Protein AF-C3JB54-F1 (afdb_monomer)

Foldseek 3Di:
DQWDQLQ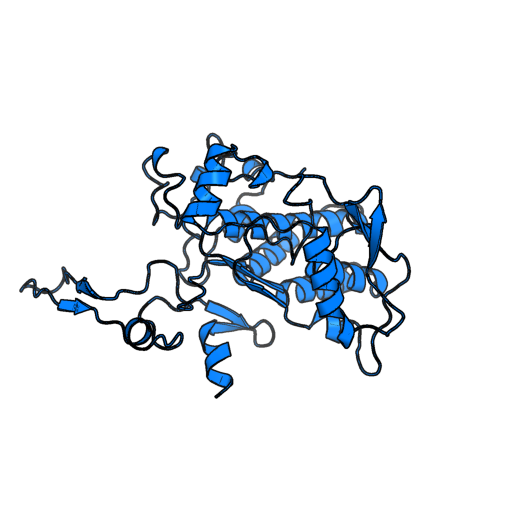PDDPLLSCLLQAAPLVRAGDFFCDCPQCVVPDQNHNGHRCDSVCCHDVNSPVQTQPLPDDPVVNVCCCVPVVDDFDFLLNLLVVLQVVCCQWFDVPFGQWDWDADPNDIDIDGDPDATHTDVPHDLLNLLQAADEAEQQQLNCQAWPQDTSNPRHGADLSRIRHSLSVQLVNLVVPPDDDVSSLVSNLSSLLRYAYEHAGSSSLSNNLVRQLVNVQNSCCVRPVDGDDPVSSSSSSNSSSQRYHHAPPQQQARPPQFFAQDWDQPPPDPVRDTDGDHFPCVVVSNNVGTPGRFRWHAPPVVRDIDGPCVVVVVPD

Structure (mmCIF, N/CA/C/O backbone):
data_AF-C3JB54-F1
#
_entry.id   AF-C3JB54-F1
#
loop_
_atom_site.group_PDB
_atom_site.id
_atom_site.type_symbol
_atom_site.label_atom_id
_atom_site.label_alt_id
_atom_site.label_comp_id
_atom_site.label_asym_id
_atom_site.label_entity_id
_atom_site.label_seq_id
_atom_site.pdbx_PDB_ins_code
_atom_site.Cartn_x
_atom_site.Cartn_y
_atom_site.Cartn_z
_atom_site.occupancy
_atom_site.B_iso_or_equiv
_atom_site.auth_seq_id
_atom_site.auth_comp_id
_atom_site.auth_asym_id
_atom_site.auth_atom_id
_atom_site.pdbx_PDB_model_num
ATOM 1 N N . MET A 1 1 ? -14.538 10.409 -2.954 1.00 72.75 1 MET A N 1
ATOM 2 C CA . MET A 1 1 ? -14.259 10.308 -4.408 1.00 72.75 1 MET A CA 1
ATOM 3 C C . MET A 1 1 ? -13.383 9.084 -4.620 1.00 72.75 1 MET A C 1
ATOM 5 O O . MET A 1 1 ? -12.513 8.869 -3.783 1.00 72.75 1 MET A O 1
ATOM 9 N N . ILE A 1 2 ? -13.666 8.273 -5.645 1.00 78.69 2 ILE A N 1
ATOM 10 C CA . ILE A 1 2 ? -12.931 7.023 -5.928 1.00 78.69 2 ILE A CA 1
ATOM 11 C C . ILE A 1 2 ? -11.555 7.367 -6.497 1.00 78.69 2 ILE A C 1
ATOM 13 O O . ILE A 1 2 ? -10.543 6.952 -5.946 1.00 78.69 2 ILE A O 1
ATOM 17 N N . ASP A 1 3 ? -11.557 8.174 -7.559 1.00 85.44 3 ASP A N 1
ATOM 18 C CA . ASP A 1 3 ? -10.356 8.664 -8.221 1.00 85.44 3 ASP A CA 1
ATOM 19 C C . ASP A 1 3 ? -9.680 9.762 -7.406 1.00 85.44 3 ASP A C 1
ATOM 21 O O . ASP A 1 3 ? -10.343 10.679 -6.902 1.00 85.44 3 ASP A O 1
ATOM 25 N N . ILE A 1 4 ? -8.368 9.650 -7.274 1.00 82.19 4 ILE A N 1
ATOM 26 C CA . ILE A 1 4 ? -7.520 10.632 -6.623 1.00 82.19 4 ILE A CA 1
ATOM 27 C C . ILE A 1 4 ? -6.757 11.305 -7.750 1.00 82.19 4 ILE A C 1
ATOM 29 O O . ILE A 1 4 ? -5.929 10.684 -8.389 1.00 82.19 4 ILE A O 1
ATOM 33 N N . LEU A 1 5 ? -7.073 12.574 -8.006 1.00 85.44 5 LEU A N 1
ATOM 34 C CA . LEU A 1 5 ? -6.322 13.344 -8.990 1.00 85.44 5 LEU A CA 1
ATOM 35 C C . LEU A 1 5 ? -5.022 13.811 -8.345 1.00 85.44 5 LEU A C 1
ATOM 37 O O . LEU A 1 5 ? -5.064 14.565 -7.366 1.00 85.44 5 LEU A O 1
ATOM 41 N N . GLU A 1 6 ? -3.896 13.431 -8.928 1.00 88.75 6 GLU A N 1
ATOM 42 C CA . GLU A 1 6 ? -2.554 13.785 -8.473 1.00 88.75 6 GLU A CA 1
ATOM 43 C C . GLU A 1 6 ? -2.361 15.308 -8.426 1.00 88.75 6 GLU A C 1
ATOM 45 O O . GLU A 1 6 ? -1.677 15.824 -7.545 1.00 88.75 6 GLU A O 1
ATOM 50 N N . ASP A 1 7 ? -3.049 16.054 -9.301 1.00 87.94 7 ASP A N 1
ATOM 51 C CA . ASP A 1 7 ? -3.090 17.525 -9.311 1.00 87.94 7 ASP A CA 1
ATOM 52 C C . ASP A 1 7 ? -3.588 18.148 -7.994 1.00 87.94 7 ASP A C 1
ATOM 54 O O . ASP A 1 7 ? -3.407 19.344 -7.753 1.00 87.94 7 ASP A O 1
ATOM 58 N N . ARG A 1 8 ? -4.262 17.368 -7.142 1.00 89.19 8 ARG A N 1
ATOM 59 C CA . ARG A 1 8 ? -4.763 17.830 -5.839 1.00 89.19 8 ARG A CA 1
ATOM 60 C C . ARG A 1 8 ? -3.783 17.586 -4.700 1.00 89.19 8 ARG A C 1
ATOM 62 O O . ARG A 1 8 ? -4.021 18.088 -3.601 1.00 89.19 8 ARG A O 1
ATOM 69 N N . LEU A 1 9 ? -2.716 16.828 -4.933 1.00 91.12 9 LEU A N 1
ATOM 70 C CA . LEU A 1 9 ? -1.686 16.585 -3.935 1.00 91.12 9 LEU A CA 1
ATOM 71 C C . LEU A 1 9 ? -0.675 17.738 -3.928 1.00 91.12 9 LEU A C 1
ATOM 73 O O . LEU A 1 9 ? -0.250 18.198 -4.992 1.00 91.12 9 LEU A O 1
ATOM 77 N N . PRO A 1 10 ? -0.221 18.197 -2.746 1.00 94.06 10 PRO A N 1
ATOM 78 C CA . PRO A 1 10 ? 0.964 19.038 -2.678 1.00 94.06 10 PRO A CA 1
ATOM 79 C C . PRO A 1 10 ? 2.143 18.331 -3.353 1.00 94.06 10 PRO A C 1
ATOM 81 O O . PRO A 1 10 ? 2.317 17.115 -3.218 1.00 94.06 10 PRO A O 1
ATOM 84 N N . LYS A 1 11 ? 2.976 19.091 -4.068 1.00 94.31 11 LYS A N 1
ATOM 85 C CA . LYS A 1 11 ? 4.074 18.541 -4.876 1.00 94.31 11 LYS A CA 1
ATOM 86 C C . LYS A 1 11 ? 5.023 17.676 -4.048 1.00 94.31 11 LYS A C 1
ATOM 88 O O . LYS A 1 11 ? 5.497 16.649 -4.528 1.00 94.31 11 LYS A O 1
ATOM 93 N N . GLU A 1 12 ? 5.302 18.087 -2.818 1.00 95.94 12 GLU A N 1
ATOM 94 C CA . GLU A 1 12 ? 6.168 17.384 -1.875 1.00 95.94 12 GLU A CA 1
ATOM 95 C C . GLU A 1 12 ? 5.602 16.006 -1.512 1.00 95.94 12 GLU A C 1
ATOM 97 O O . GLU A 1 12 ? 6.359 15.044 -1.409 1.00 95.94 12 GLU A O 1
ATOM 102 N N . ILE A 1 13 ? 4.276 15.897 -1.387 1.00 98.19 13 ILE A N 1
ATOM 103 C CA . ILE A 1 13 ? 3.590 14.632 -1.110 1.00 98.19 13 ILE A CA 1
ATOM 104 C C . ILE A 1 13 ? 3.654 13.718 -2.327 1.00 98.19 13 ILE A C 1
ATOM 106 O O . ILE A 1 13 ? 4.098 12.583 -2.195 1.00 98.19 13 ILE A O 1
ATOM 110 N N . LEU A 1 14 ? 3.284 14.208 -3.515 1.00 97.88 14 LEU A N 1
ATOM 111 C CA . LEU A 1 14 ? 3.347 13.403 -4.739 1.00 97.88 14 LEU A CA 1
ATOM 112 C C . LEU A 1 14 ? 4.778 12.920 -5.023 1.00 97.88 14 LEU A C 1
ATOM 114 O O . LEU A 1 14 ? 4.984 11.765 -5.379 1.00 97.88 14 LEU A O 1
ATOM 118 N N . THR A 1 15 ? 5.776 13.782 -4.812 1.00 97.81 15 THR A N 1
ATOM 119 C CA . THR A 1 15 ? 7.192 13.415 -4.976 1.00 97.81 15 THR A CA 1
ATOM 120 C C . THR A 1 15 ? 7.583 12.275 -4.035 1.00 97.81 15 THR A C 1
ATOM 122 O O . THR A 1 15 ? 8.250 11.334 -4.455 1.00 97.81 15 THR A O 1
ATOM 125 N N . GLU A 1 16 ? 7.146 12.326 -2.776 1.00 98.56 16 GLU A N 1
ATOM 126 C CA . GLU A 1 16 ? 7.409 11.257 -1.813 1.00 98.56 16 GLU A CA 1
ATOM 127 C C . GLU A 1 16 ? 6.662 9.962 -2.175 1.00 98.56 16 GLU A C 1
ATOM 129 O O . GLU A 1 16 ? 7.257 8.887 -2.153 1.00 98.56 16 GLU A O 1
ATOM 134 N N . LEU A 1 17 ? 5.390 10.049 -2.579 1.00 98.69 17 LEU A N 1
ATOM 135 C CA . LEU A 1 17 ? 4.592 8.889 -2.995 1.00 98.69 17 LEU A CA 1
ATOM 136 C C . LEU A 1 17 ? 5.084 8.250 -4.299 1.00 98.69 17 LEU A C 1
ATOM 138 O O . LEU A 1 17 ? 4.783 7.085 -4.536 1.00 98.69 17 LEU A O 1
ATOM 142 N N . LEU A 1 18 ? 5.851 8.953 -5.133 1.00 98.62 18 LEU A N 1
ATOM 143 C CA . LEU A 1 18 ? 6.494 8.375 -6.317 1.00 98.62 18 LEU A CA 1
ATOM 144 C C . LEU A 1 18 ? 7.843 7.723 -6.000 1.00 98.62 18 LEU A C 1
ATOM 146 O O . LEU A 1 18 ? 8.318 6.918 -6.795 1.00 98.62 18 LEU A O 1
ATOM 150 N N . LYS A 1 19 ? 8.457 8.008 -4.849 1.00 98.69 19 LYS A N 1
ATOM 151 C CA . LYS A 1 19 ? 9.814 7.552 -4.538 1.00 98.69 19 LYS A CA 1
ATOM 152 C C . LYS A 1 19 ? 9.917 6.025 -4.410 1.00 98.69 19 LYS A C 1
ATOM 154 O O . LYS A 1 19 ? 9.088 5.369 -3.775 1.00 98.69 19 LYS A O 1
ATOM 159 N N . ASP A 1 20 ? 10.975 5.458 -4.977 1.00 98.62 20 ASP A N 1
ATOM 160 C CA . ASP A 1 20 ? 11.462 4.105 -4.723 1.00 98.62 20 ASP A CA 1
ATOM 161 C C . ASP A 1 20 ? 12.779 4.176 -3.934 1.00 98.62 20 ASP A C 1
ATOM 163 O O . ASP A 1 20 ? 13.811 4.631 -4.430 1.00 98.62 20 ASP A O 1
ATOM 167 N N . HIS A 1 21 ? 12.756 3.695 -2.690 1.00 98.38 21 HIS A N 1
ATOM 168 C CA . HIS A 1 21 ? 13.922 3.682 -1.794 1.00 98.38 21 HIS A CA 1
ATOM 169 C C . HIS A 1 21 ? 14.936 2.570 -2.111 1.00 98.38 21 HIS A C 1
ATOM 171 O O . HIS A 1 21 ? 15.992 2.470 -1.487 1.00 98.38 21 HIS A O 1
ATOM 177 N N . THR A 1 22 ? 14.646 1.696 -3.077 1.00 98.12 22 THR A N 1
ATOM 178 C CA . THR A 1 22 ? 15.641 0.735 -3.564 1.00 98.12 22 THR A CA 1
ATOM 179 C C . THR A 1 22 ? 16.595 1.398 -4.550 1.00 98.12 22 THR A C 1
ATOM 181 O O . THR A 1 22 ? 17.815 1.246 -4.421 1.00 98.12 22 THR A O 1
ATOM 184 N N . THR A 1 23 ? 16.036 2.109 -5.534 1.00 97.69 23 THR A N 1
ATOM 185 C CA . THR A 1 23 ? 16.777 2.730 -6.642 1.00 97.69 23 THR A CA 1
ATOM 186 C C . THR A 1 23 ? 17.123 4.202 -6.408 1.00 97.69 23 THR A C 1
ATOM 188 O O . THR A 1 23 ? 17.938 4.744 -7.154 1.00 97.69 23 THR A O 1
ATOM 191 N N . GLU A 1 24 ? 16.533 4.840 -5.388 1.00 97.44 24 GLU A N 1
ATOM 192 C CA . GLU A 1 24 ? 16.588 6.291 -5.126 1.00 97.44 24 GLU A CA 1
ATOM 193 C C . GLU A 1 24 ? 16.080 7.149 -6.299 1.00 97.44 24 GLU A C 1
ATOM 195 O O . GLU A 1 24 ? 16.428 8.323 -6.436 1.00 97.44 24 GLU A O 1
ATOM 200 N N . LYS A 1 25 ? 15.241 6.555 -7.150 1.00 97.94 25 LYS A N 1
ATOM 201 C CA . LYS A 1 25 ? 14.503 7.212 -8.234 1.00 97.94 25 LYS A CA 1
ATOM 202 C C . LYS A 1 25 ? 13.006 7.090 -7.955 1.00 97.94 25 LYS A C 1
ATOM 204 O O . LYS A 1 25 ? 12.616 6.650 -6.876 1.00 97.94 25 LYS A O 1
ATOM 209 N N . ASN A 1 26 ? 12.160 7.476 -8.904 1.00 98.75 26 ASN A N 1
ATOM 210 C CA . ASN A 1 26 ? 10.740 7.161 -8.801 1.00 98.75 26 ASN A CA 1
ATOM 211 C C . ASN A 1 26 ? 10.496 5.679 -9.121 1.00 98.75 26 ASN A C 1
ATOM 213 O O . ASN A 1 26 ? 11.322 5.016 -9.751 1.00 98.75 26 ASN A O 1
ATOM 217 N N . ILE A 1 27 ? 9.333 5.170 -8.732 1.00 98.75 27 ILE A N 1
ATOM 218 C CA . ILE A 1 27 ? 8.757 3.969 -9.338 1.00 98.75 27 ILE A CA 1
ATOM 219 C C . ILE A 1 27 ? 8.586 4.184 -10.850 1.00 98.75 27 ILE A C 1
ATOM 221 O O . ILE A 1 27 ? 8.476 5.316 -11.329 1.00 98.75 27 ILE A O 1
ATOM 225 N N . PHE A 1 28 ? 8.582 3.104 -11.621 1.00 98.62 28 PHE A N 1
ATOM 226 C CA . PHE A 1 28 ? 8.513 3.152 -13.085 1.00 98.62 28 PHE A CA 1
ATOM 227 C C . PHE A 1 28 ? 7.324 2.347 -13.598 1.00 98.62 28 PHE A C 1
ATOM 229 O O . PHE A 1 28 ? 6.806 1.481 -12.893 1.00 98.62 28 PHE A O 1
ATOM 236 N N . TRP A 1 29 ? 6.880 2.608 -14.827 1.00 97.75 29 TRP A N 1
ATOM 237 C CA . TRP A 1 29 ? 5.620 2.055 -15.336 1.00 97.75 29 TRP A CA 1
ATOM 238 C C . TRP A 1 29 ? 5.538 0.528 -15.239 1.00 97.75 29 TRP A C 1
ATOM 240 O O . TRP A 1 29 ? 4.515 -0.019 -14.823 1.00 97.75 29 TRP A O 1
ATOM 250 N N . ALA A 1 30 ? 6.610 -0.174 -15.623 1.00 96.44 30 ALA A N 1
ATOM 251 C CA . ALA A 1 30 ? 6.684 -1.637 -15.695 1.00 96.44 30 ALA A CA 1
ATOM 252 C C . ALA A 1 30 ? 5.523 -2.281 -16.487 1.00 96.44 30 ALA A C 1
ATOM 254 O O . ALA A 1 30 ? 5.216 -3.470 -16.342 1.00 96.44 30 ALA A O 1
ATOM 255 N N . SER A 1 31 ? 4.888 -1.496 -17.359 1.00 92.38 31 SER A N 1
ATOM 256 C CA . SER A 1 31 ? 3.798 -1.884 -18.243 1.00 92.38 31 SER A CA 1
ATOM 257 C C . SER A 1 31 ? 3.877 -1.077 -19.534 1.00 92.38 31 SER A C 1
ATOM 259 O O . SER A 1 31 ? 4.287 0.077 -19.530 1.00 92.38 31 SER A O 1
ATOM 261 N N . SER A 1 32 ? 3.458 -1.684 -20.641 1.00 92.56 32 SER A N 1
ATOM 262 C CA . SER A 1 32 ? 3.395 -1.041 -21.958 1.00 92.56 32 SER A CA 1
ATOM 263 C C . SER A 1 32 ? 2.032 -0.403 -22.238 1.00 92.56 32 SER A C 1
ATOM 265 O O . SER A 1 32 ? 1.733 -0.052 -23.375 1.00 92.56 32 SER A O 1
ATOM 267 N N . ASP A 1 33 ? 1.155 -0.311 -21.235 1.00 90.19 33 ASP A N 1
ATOM 268 C CA . ASP A 1 33 ? -0.205 0.220 -21.408 1.00 90.19 33 ASP A CA 1
ATOM 269 C C . ASP A 1 33 ? -0.236 1.702 -21.777 1.00 90.19 33 ASP A C 1
ATOM 271 O O . ASP A 1 33 ? -1.228 2.168 -22.333 1.00 90.19 33 ASP A O 1
ATOM 275 N N . TYR A 1 34 ? 0.844 2.416 -21.472 1.00 92.44 34 TYR A N 1
ATOM 276 C CA . TYR A 1 34 ? 0.960 3.858 -21.642 1.00 92.44 34 TYR A CA 1
ATOM 277 C C . TYR A 1 34 ? 1.872 4.247 -22.807 1.00 92.44 34 TYR A C 1
ATOM 279 O O . TYR A 1 34 ? 1.942 5.417 -23.155 1.00 92.44 34 TYR A O 1
ATOM 287 N N . SER A 1 35 ? 2.520 3.282 -23.467 1.00 92.56 35 SER A N 1
ATOM 288 C CA . SER A 1 35 ? 3.566 3.557 -24.462 1.00 92.56 35 SER A CA 1
ATOM 289 C C . SER A 1 35 ? 3.067 4.313 -25.700 1.00 92.56 35 SER A C 1
ATOM 291 O O . SER A 1 35 ? 3.856 4.959 -26.381 1.00 92.56 35 SER A O 1
ATOM 293 N N . GLU A 1 36 ? 1.758 4.300 -25.976 1.00 93.50 36 GLU A N 1
ATOM 294 C CA . GLU A 1 36 ? 1.144 5.123 -27.031 1.00 93.50 36 GLU A CA 1
ATOM 295 C C . GLU A 1 36 ? 1.214 6.636 -26.741 1.00 93.50 36 GLU A C 1
ATOM 297 O O . GLU A 1 36 ? 1.101 7.436 -27.668 1.00 93.50 36 GLU A O 1
ATOM 302 N N . LEU A 1 37 ? 1.439 7.037 -25.483 1.00 94.31 37 LEU A N 1
ATOM 303 C CA . LEU A 1 37 ? 1.656 8.432 -25.079 1.00 94.31 37 LEU A CA 1
ATOM 304 C C . LEU A 1 37 ? 3.068 8.938 -25.433 1.00 94.31 37 LEU A C 1
ATOM 306 O O . LEU A 1 37 ? 3.323 10.140 -25.373 1.00 94.31 37 LEU A O 1
ATOM 310 N N . GLY A 1 38 ? 3.966 8.046 -25.865 1.00 94.25 38 GLY A N 1
ATOM 311 C CA . GLY A 1 38 ? 5.300 8.382 -26.351 1.00 94.25 38 GLY A CA 1
ATOM 312 C C . GLY A 1 38 ? 6.363 8.442 -25.253 1.00 94.25 38 GLY A C 1
ATOM 313 O O . GLY A 1 38 ? 6.320 7.694 -24.277 1.00 94.25 38 GLY A O 1
ATOM 314 N N . LEU A 1 39 ? 7.358 9.310 -25.459 1.00 93.94 39 LEU A N 1
ATOM 315 C CA . LEU A 1 39 ? 8.538 9.436 -24.599 1.00 93.94 39 LEU A CA 1
ATOM 316 C C . LEU A 1 39 ? 8.138 9.740 -23.144 1.00 93.94 39 LEU A C 1
ATOM 318 O O . LEU A 1 39 ? 7.398 10.694 -22.909 1.00 93.94 39 LEU A O 1
ATOM 322 N N . GLY A 1 40 ? 8.660 8.969 -22.186 1.00 94.56 40 GLY A N 1
ATOM 323 C CA . GLY A 1 40 ? 8.326 9.088 -20.761 1.00 94.56 40 GLY A CA 1
ATOM 324 C C . GLY A 1 40 ? 7.253 8.101 -20.286 1.00 94.56 40 GLY A C 1
ATOM 325 O O . GLY A 1 40 ? 6.985 8.023 -19.088 1.00 94.56 40 GLY A O 1
ATOM 326 N N . PHE A 1 41 ? 6.655 7.328 -21.200 1.00 97.25 41 PHE A N 1
ATOM 327 C CA . PHE A 1 41 ? 5.611 6.337 -20.916 1.00 97.25 41 PHE A CA 1
ATOM 328 C C . PHE A 1 41 ? 5.980 4.916 -21.381 1.00 97.25 41 PHE A C 1
ATOM 330 O O . PHE A 1 41 ? 5.121 4.030 -21.504 1.00 97.25 41 PHE A O 1
ATOM 337 N N . GLU A 1 42 ? 7.258 4.671 -21.675 1.00 96.38 42 GLU A N 1
ATOM 338 C CA . GLU A 1 42 ? 7.754 3.339 -22.005 1.00 96.38 42 GLU A CA 1
ATOM 339 C C . GLU A 1 42 ? 7.860 2.452 -20.756 1.00 96.38 42 GLU A C 1
ATOM 341 O O . GLU A 1 42 ? 7.866 2.911 -19.615 1.00 96.38 42 GLU A O 1
ATOM 346 N N . VAL A 1 43 ? 7.976 1.137 -20.965 1.00 95.88 43 VAL A N 1
ATOM 347 C CA . VAL A 1 43 ? 7.937 0.124 -19.892 1.00 95.88 43 VAL A CA 1
ATOM 348 C C . VAL A 1 43 ? 8.942 0.396 -18.769 1.00 95.88 43 VAL A C 1
ATOM 350 O O . VAL A 1 43 ? 8.652 0.076 -17.619 1.00 95.88 43 VAL A O 1
ATOM 353 N N . ASN A 1 44 ? 10.113 0.948 -19.094 1.00 95.94 44 ASN A N 1
ATOM 354 C CA . ASN A 1 44 ? 11.189 1.213 -18.137 1.00 95.94 44 A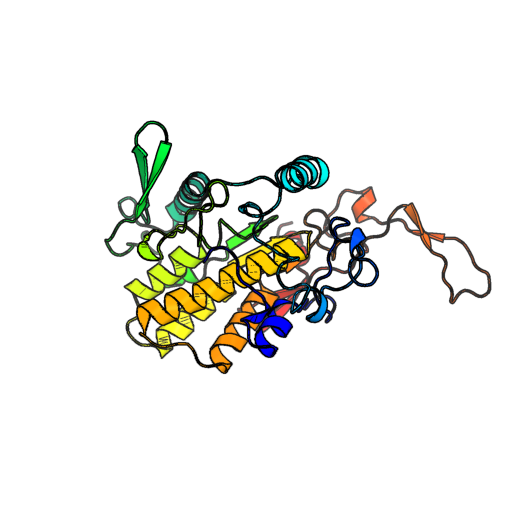SN A CA 1
ATOM 355 C C . ASN A 1 44 ? 11.333 2.705 -17.789 1.00 95.94 44 ASN A C 1
ATOM 357 O O . ASN A 1 44 ? 12.269 3.056 -17.071 1.00 95.94 44 ASN A O 1
ATOM 361 N N . ASP A 1 45 ? 10.437 3.565 -18.283 1.00 97.94 45 ASP A N 1
ATOM 362 C CA . ASP A 1 45 ? 10.440 4.985 -17.939 1.00 97.94 45 ASP A CA 1
ATOM 363 C C . ASP A 1 45 ? 9.897 5.194 -16.524 1.00 97.94 45 ASP A C 1
ATOM 365 O O . ASP A 1 45 ? 8.925 4.559 -16.097 1.00 97.94 45 ASP A O 1
ATOM 369 N N . PHE A 1 46 ? 10.539 6.099 -15.790 1.00 98.25 46 PHE A N 1
ATOM 370 C CA . PHE A 1 46 ? 10.107 6.498 -14.457 1.00 98.25 46 PHE A CA 1
ATOM 371 C C . PHE A 1 46 ? 8.793 7.276 -14.525 1.00 98.25 46 PHE A C 1
ATOM 373 O O . PHE A 1 46 ? 8.573 8.073 -15.436 1.00 98.25 46 PHE A O 1
ATOM 380 N N . ILE A 1 47 ? 7.927 7.072 -13.533 1.00 98.25 47 ILE A N 1
ATOM 381 C CA . ILE A 1 47 ? 6.697 7.848 -13.398 1.00 98.25 47 ILE A CA 1
ATOM 382 C C . ILE A 1 47 ? 7.087 9.218 -12.852 1.00 98.25 47 ILE A C 1
ATOM 384 O O . ILE A 1 47 ? 7.295 9.407 -11.653 1.00 98.25 47 ILE A O 1
ATOM 388 N N . GLU A 1 48 ? 7.259 10.176 -13.752 1.00 97.38 48 GLU A N 1
ATOM 389 C CA . GLU A 1 48 ? 7.574 11.552 -13.393 1.00 97.38 48 GLU A CA 1
ATOM 390 C C . GLU A 1 48 ? 6.316 12.313 -12.980 1.00 97.38 48 GLU A C 1
ATOM 392 O O . GLU A 1 48 ? 5.233 12.081 -13.511 1.00 97.38 48 GLU A O 1
ATOM 397 N N . THR A 1 49 ? 6.463 13.303 -12.097 1.00 96.56 49 THR A N 1
ATOM 398 C CA . THR A 1 49 ? 5.332 14.150 -11.656 1.00 96.56 49 THR A CA 1
ATOM 399 C C . THR A 1 49 ? 4.542 14.744 -12.826 1.00 96.56 49 THR A C 1
ATOM 401 O O . THR A 1 49 ? 3.316 14.744 -12.808 1.00 96.56 49 THR A O 1
ATOM 404 N N . HIS A 1 50 ? 5.222 15.198 -13.883 1.00 94.56 50 HIS A N 1
ATOM 405 C CA . HIS A 1 50 ? 4.572 15.747 -15.077 1.00 94.56 50 HIS A CA 1
ATOM 406 C C . HIS A 1 50 ? 3.866 14.688 -15.937 1.00 94.56 50 HIS A C 1
ATOM 408 O O . HIS A 1 50 ? 3.050 15.052 -16.774 1.00 94.56 50 HIS A O 1
ATOM 414 N N . SER A 1 51 ? 4.173 13.402 -15.753 1.00 96.12 51 SER A N 1
ATOM 415 C CA . SER A 1 51 ? 3.548 12.288 -16.482 1.00 96.12 51 SER A CA 1
ATOM 416 C C . SER A 1 51 ? 2.230 11.829 -15.850 1.00 96.12 51 SER A C 1
ATOM 418 O O . SER A 1 51 ? 1.543 10.985 -16.417 1.00 96.12 51 SER A O 1
ATOM 420 N N . VAL A 1 52 ? 1.874 12.386 -14.690 1.00 96.06 52 VAL A N 1
ATOM 421 C CA . VAL A 1 52 ? 0.652 12.064 -13.934 1.00 96.06 52 VAL A CA 1
ATOM 422 C C . VAL A 1 52 ? -0.084 13.317 -13.458 1.00 96.06 52 VAL A C 1
ATOM 424 O O . VAL A 1 52 ? -0.957 13.232 -12.620 1.00 96.06 52 VAL A O 1
ATOM 427 N N . THR A 1 53 ? 0.258 14.502 -13.967 1.00 95.00 53 THR A N 1
ATOM 428 C CA . THR A 1 53 ? -0.401 15.774 -13.606 1.00 95.00 53 THR A CA 1
ATOM 429 C C . THR A 1 53 ? -0.757 16.581 -14.851 1.00 95.00 53 THR A C 1
ATOM 431 O O . THR A 1 53 ? -0.336 16.263 -15.970 1.00 95.00 53 THR A O 1
ATOM 434 N N . GLY A 1 54 ? -1.556 17.637 -14.694 1.00 93.81 54 GLY A N 1
ATOM 435 C CA . GLY A 1 54 ? -1.940 18.525 -15.785 1.00 93.81 54 GLY A CA 1
ATOM 436 C C . GLY A 1 54 ? -2.701 17.785 -16.886 1.00 93.81 54 GLY A C 1
ATOM 437 O O . GLY A 1 54 ? -3.747 17.187 -16.650 1.0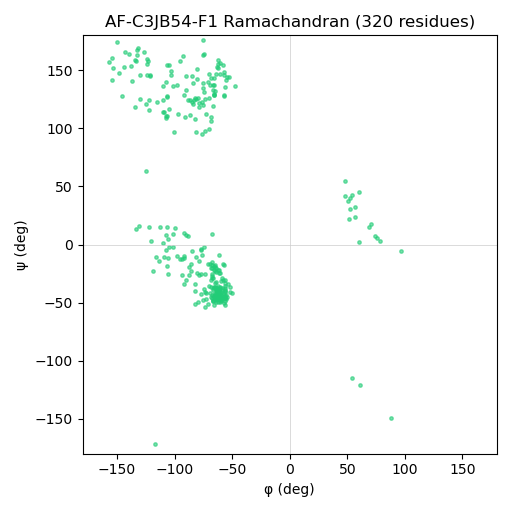0 93.81 54 GLY A O 1
ATOM 438 N N . SER A 1 55 ? -2.175 17.802 -18.116 1.00 93.12 55 SER A N 1
ATOM 439 C CA . SER A 1 55 ? -2.782 17.071 -19.240 1.00 93.12 55 SER A CA 1
ATOM 440 C C . SER A 1 55 ? -2.768 15.550 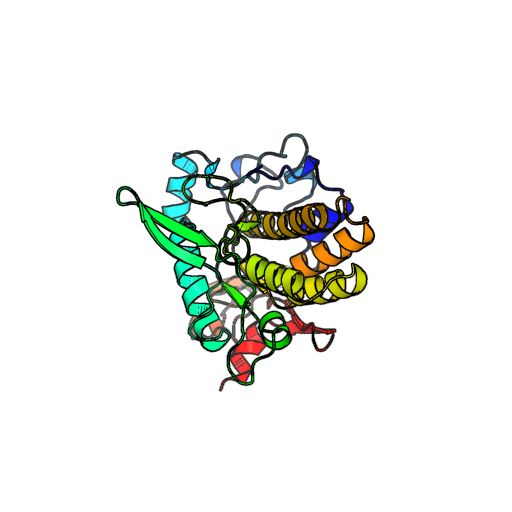-19.064 1.00 93.12 55 SER A C 1
ATOM 442 O O . SER A 1 55 ? -3.511 14.863 -19.761 1.00 93.12 55 SER A O 1
ATOM 444 N N . TYR A 1 56 ? -1.937 15.034 -18.155 1.00 93.38 56 TYR A N 1
ATOM 445 C CA . TYR A 1 56 ? -1.819 13.613 -17.850 1.00 93.38 56 TYR A CA 1
ATOM 446 C C . TYR A 1 56 ? -2.421 13.239 -16.487 1.00 93.38 56 TYR A C 1
ATOM 448 O O . TYR A 1 56 ? -2.316 12.085 -16.085 1.00 93.38 56 TYR A O 1
ATOM 456 N N . GLY A 1 57 ? -3.121 14.157 -15.807 1.00 90.00 57 GLY A N 1
ATOM 457 C CA . GLY A 1 57 ? -3.732 13.931 -14.483 1.00 90.00 57 GLY A CA 1
ATOM 458 C C . GLY A 1 57 ? -4.895 12.931 -14.443 1.00 90.00 57 GLY A C 1
ATOM 459 O O . GLY A 1 57 ? -5.619 12.859 -13.462 1.00 90.00 57 GLY A O 1
ATOM 460 N N . GLN A 1 58 ? -5.144 12.216 -15.541 1.00 89.31 58 GLN A N 1
ATOM 461 C CA . GLN A 1 58 ? -6.103 11.109 -15.625 1.00 89.31 58 GLN A CA 1
ATOM 462 C C . GLN A 1 58 ? -5.472 9.877 -16.288 1.00 89.31 58 GLN A C 1
ATOM 464 O O . GLN A 1 58 ? -6.177 9.005 -16.790 1.00 89.31 58 GLN A O 1
ATOM 469 N N . VAL A 1 59 ? -4.141 9.814 -16.394 1.00 91.75 59 VAL A N 1
ATOM 470 C CA . VAL A 1 59 ? -3.451 8.660 -16.989 1.00 91.75 59 VAL A CA 1
ATOM 471 C C . VAL A 1 59 ? -3.515 7.466 -16.045 1.00 91.75 59 VAL A C 1
ATOM 473 O O . VAL A 1 59 ? -3.851 6.348 -16.457 1.00 91.75 59 VAL A O 1
ATOM 476 N N . ILE A 1 60 ? -3.216 7.704 -14.772 1.00 92.69 60 ILE A N 1
ATOM 477 C CA . ILE A 1 60 ? -3.428 6.741 -13.703 1.00 92.69 60 ILE A CA 1
ATOM 478 C C . ILE A 1 60 ? -4.819 7.017 -13.141 1.00 92.69 60 ILE A C 1
ATOM 480 O O . ILE A 1 60 ? -5.207 8.152 -12.914 1.00 92.69 60 ILE A O 1
ATOM 484 N N . MET A 1 61 ? -5.623 5.965 -13.056 1.00 91.62 61 MET A N 1
ATOM 485 C CA . MET A 1 61 ? -6.982 6.037 -12.535 1.00 91.62 61 MET A CA 1
ATOM 486 C C . MET A 1 61 ? -7.354 4.670 -11.967 1.00 91.62 61 MET A C 1
ATOM 488 O O . MET A 1 61 ? -6.886 3.647 -12.502 1.00 91.62 61 MET A O 1
ATOM 492 N N . PRO A 1 62 ? -8.250 4.622 -10.965 1.00 88.81 62 PRO A N 1
ATOM 493 C CA . PRO A 1 62 ? -8.827 3.388 -10.473 1.00 88.81 62 PRO A CA 1
ATOM 494 C C . PRO A 1 62 ? -9.313 2.515 -11.617 1.00 88.81 62 PRO A C 1
ATOM 496 O O . PRO A 1 62 ? -9.974 2.952 -12.567 1.00 88.81 62 PRO A O 1
ATOM 499 N N . ARG A 1 63 ? -9.012 1.231 -11.516 1.00 82.81 63 ARG A N 1
ATOM 500 C CA . ARG A 1 63 ? -9.279 0.229 -12.535 1.00 82.81 63 ARG A CA 1
ATOM 501 C C . ARG A 1 63 ? -10.751 0.180 -12.898 1.00 82.81 63 ARG A C 1
ATOM 503 O O . ARG A 1 63 ? -11.065 -0.054 -14.063 1.00 82.81 63 ARG A O 1
ATOM 510 N N . ILE A 1 64 ? -11.658 0.443 -11.955 1.00 86.50 64 ILE A N 1
ATOM 511 C CA . ILE A 1 64 ? -13.103 0.512 -12.210 1.00 86.50 64 ILE A CA 1
ATOM 512 C C . ILE A 1 64 ? -13.489 1.610 -13.219 1.00 86.50 64 ILE A C 1
ATOM 514 O O . ILE A 1 64 ? -14.484 1.446 -13.927 1.00 86.50 64 ILE A O 1
ATOM 518 N N . LEU A 1 65 ? -12.677 2.658 -13.376 1.00 87.12 65 LEU A N 1
ATOM 519 C CA . LEU A 1 65 ? -12.890 3.744 -14.339 1.00 87.12 65 LEU A CA 1
ATOM 520 C C . LEU A 1 65 ? -12.288 3.453 -15.723 1.00 87.12 65 LEU A C 1
ATOM 522 O O . LEU A 1 65 ? -12.744 4.013 -16.719 1.00 87.12 65 LEU A O 1
ATOM 526 N N . LYS A 1 66 ? -11.343 2.506 -15.822 1.00 85.56 66 LYS A N 1
ATOM 527 C CA . LYS A 1 66 ? -10.749 2.089 -17.104 1.00 85.56 66 LYS A CA 1
ATOM 528 C C . LYS A 1 66 ? -11.802 1.485 -18.046 1.00 85.56 66 LYS A C 1
ATOM 530 O O . LYS A 1 66 ? -12.795 0.870 -17.628 1.00 85.56 66 LYS A O 1
ATOM 535 N N . THR A 1 67 ? -11.569 1.603 -19.354 1.00 84.81 67 THR A N 1
ATOM 536 C CA . THR A 1 67 ? -12.477 1.055 -20.374 1.00 84.81 67 THR A CA 1
ATOM 537 C C . THR A 1 67 ? -12.585 -0.472 -20.274 1.00 84.81 67 THR A C 1
ATOM 539 O O . THR A 1 67 ? -11.667 -1.161 -19.822 1.00 84.81 67 THR A O 1
ATOM 542 N N . LYS A 1 68 ? -13.697 -1.049 -20.754 1.00 83.00 68 LYS A N 1
ATOM 543 C CA . LYS A 1 68 ? -13.879 -2.517 -20.787 1.00 83.00 68 LYS A CA 1
ATOM 544 C C . LYS A 1 68 ? -12.753 -3.232 -21.548 1.00 83.00 68 LYS A C 1
ATOM 546 O O . LYS A 1 68 ? -12.356 -4.325 -21.153 1.00 83.00 68 LYS A O 1
ATOM 551 N N . ALA A 1 69 ? -12.239 -2.614 -22.614 1.00 82.19 69 ALA A N 1
ATOM 552 C CA . ALA A 1 69 ? -11.135 -3.151 -23.403 1.00 82.19 69 ALA A CA 1
ATOM 553 C C . ALA A 1 69 ? -9.828 -3.195 -22.595 1.00 82.19 69 ALA A C 1
ATOM 555 O O . ALA A 1 69 ? -9.204 -4.252 -22.521 1.00 82.19 69 ALA A O 1
ATOM 556 N N . GLN A 1 70 ? -9.469 -2.096 -21.919 1.00 80.50 70 GLN A N 1
ATOM 557 C CA . GLN A 1 70 ? -8.285 -2.031 -21.051 1.00 80.50 70 GLN A CA 1
ATOM 558 C C . GLN A 1 70 ? -8.369 -3.039 -19.898 1.00 80.50 70 GLN A C 1
ATOM 560 O O . GLN A 1 70 ? -7.416 -3.778 -19.659 1.00 80.50 70 GLN A O 1
ATOM 565 N N . LYS A 1 71 ? -9.530 -3.135 -19.233 1.00 83.19 71 LYS A N 1
ATOM 566 C CA . LYS A 1 71 ? -9.770 -4.120 -18.164 1.00 83.19 71 LYS A CA 1
ATOM 567 C C . LYS A 1 71 ? -9.535 -5.549 -18.656 1.00 83.19 71 LYS A C 1
ATOM 569 O O . LYS A 1 71 ? -8.770 -6.290 -18.046 1.00 83.19 71 LYS A O 1
ATOM 574 N N . LYS A 1 72 ? -10.145 -5.918 -19.792 1.00 82.19 72 LYS A N 1
ATOM 575 C CA . LYS A 1 72 ? -10.003 -7.253 -20.395 1.00 82.19 72 LYS A CA 1
ATOM 576 C C . LYS A 1 72 ? -8.551 -7.556 -20.765 1.00 82.19 72 LYS A C 1
ATOM 578 O O . LYS A 1 72 ? -8.072 -8.641 -20.446 1.00 82.19 72 LYS A O 1
ATOM 583 N N . LYS A 1 73 ? -7.865 -6.607 -21.411 1.00 85.00 73 LYS A N 1
ATOM 584 C CA . LYS A 1 73 ? -6.453 -6.736 -21.791 1.00 85.00 73 LYS A CA 1
ATOM 585 C C . LYS A 1 73 ? -5.593 -7.044 -20.566 1.00 85.00 73 LYS A C 1
ATOM 587 O O . LYS A 1 73 ? -4.909 -8.059 -20.540 1.00 85.00 73 LYS A O 1
ATOM 592 N N . ARG A 1 74 ? -5.721 -6.241 -19.507 1.00 81.31 74 ARG A N 1
ATOM 593 C CA . ARG A 1 74 ? -4.959 -6.416 -18.265 1.00 81.31 74 ARG A CA 1
ATOM 594 C C . ARG A 1 74 ? -5.282 -7.706 -17.514 1.00 81.31 74 ARG A C 1
ATOM 596 O O . ARG A 1 74 ? -4.377 -8.338 -16.989 1.00 81.31 74 ARG A O 1
ATOM 603 N N . THR A 1 75 ? -6.538 -8.152 -17.485 1.00 81.62 75 THR A N 1
ATOM 604 C CA . THR A 1 75 ? -6.868 -9.454 -16.877 1.00 81.62 75 THR A CA 1
ATOM 605 C C . THR A 1 75 ? -6.176 -10.613 -17.600 1.00 81.62 75 THR A C 1
ATOM 607 O O . THR A 1 75 ? -5.702 -11.533 -16.944 1.00 81.62 75 THR A O 1
ATOM 610 N N . ILE A 1 76 ? -6.083 -10.562 -18.932 1.00 80.44 76 ILE A N 1
ATOM 611 C CA . ILE A 1 76 ? -5.431 -11.614 -19.728 1.00 80.44 76 ILE A CA 1
ATOM 612 C C . ILE A 1 76 ? -3.904 -11.521 -19.623 1.00 80.44 76 ILE A C 1
ATOM 614 O O . ILE A 1 76 ? -3.243 -12.529 -19.397 1.00 80.44 76 ILE A O 1
ATOM 618 N N . GLU A 1 77 ? -3.339 -10.326 -19.793 1.00 85.50 77 GLU A N 1
ATOM 619 C CA . GLU A 1 77 ? -1.890 -10.134 -19.935 1.00 85.50 77 GLU A CA 1
ATOM 620 C C . GLU A 1 77 ? -1.152 -9.967 -18.602 1.00 85.50 77 GLU A C 1
ATOM 622 O O . GLU A 1 77 ? 0.042 -10.251 -18.527 1.00 85.50 77 GLU A O 1
ATOM 627 N N . LYS A 1 78 ? -1.836 -9.475 -17.563 1.00 83.12 78 LYS A N 1
ATOM 628 C CA . LYS A 1 78 ? -1.243 -9.109 -16.265 1.00 83.12 78 LYS A CA 1
ATOM 629 C C . LYS A 1 78 ? -1.829 -9.890 -15.089 1.00 83.12 78 LYS A C 1
ATOM 631 O O . LYS A 1 78 ? -1.457 -9.627 -13.955 1.00 83.12 78 LYS A O 1
ATOM 636 N N . ALA A 1 79 ? -2.742 -10.833 -15.349 1.00 79.19 79 ALA A N 1
ATOM 637 C CA . ALA A 1 79 ? -3.466 -11.584 -14.319 1.00 79.19 79 ALA A CA 1
ATOM 638 C C . ALA A 1 79 ? -4.144 -10.680 -13.267 1.00 79.19 79 ALA A C 1
ATOM 640 O O . ALA A 1 79 ? -4.308 -11.056 -12.111 1.00 79.19 79 ALA A O 1
ATOM 641 N N . GLU A 1 80 ? -4.552 -9.477 -13.673 1.00 79.12 80 GLU A N 1
ATOM 642 C CA . GLU A 1 80 ? -5.099 -8.480 -12.758 1.00 79.12 80 GLU A CA 1
ATOM 643 C C . GLU A 1 80 ? -6.594 -8.771 -12.507 1.00 79.12 80 GLU A C 1
ATOM 645 O O . GLU A 1 80 ? -7.449 -8.619 -13.399 1.00 79.12 80 GLU A O 1
ATOM 650 N N . ILE A 1 81 ? -6.891 -9.249 -11.293 1.00 81.75 81 ILE A N 1
ATOM 651 C CA . ILE A 1 81 ? -8.206 -9.720 -10.832 1.00 81.75 81 ILE A CA 1
ATOM 652 C C . ILE A 1 81 ? -8.811 -8.701 -9.863 1.00 81.75 81 ILE A C 1
ATOM 654 O O . ILE A 1 81 ? -8.128 -8.160 -9.001 1.00 81.75 81 ILE A O 1
ATOM 658 N N . PHE A 1 82 ? -10.118 -8.468 -9.985 1.00 79.44 82 PHE A N 1
ATOM 659 C CA . PHE A 1 82 ? -10.861 -7.647 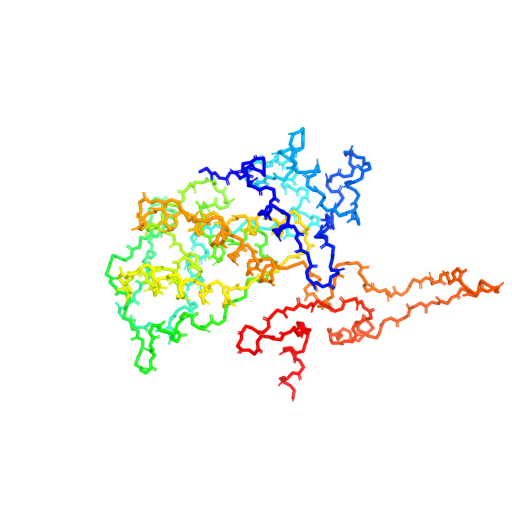-9.034 1.00 79.44 82 PHE A CA 1
ATOM 660 C C . PHE A 1 82 ? -11.305 -8.498 -7.853 1.00 79.44 82 PHE A C 1
ATOM 662 O O . PHE A 1 82 ? -12.025 -9.481 -8.046 1.00 79.44 82 PHE A O 1
ATOM 669 N N . THR A 1 83 ? -10.912 -8.100 -6.647 1.00 89.69 83 THR A N 1
ATOM 670 C CA . THR A 1 83 ? -11.393 -8.741 -5.424 1.00 89.69 83 THR A CA 1
ATOM 671 C C . THR A 1 83 ? -12.557 -7.919 -4.863 1.00 89.69 83 THR A C 1
ATOM 673 O O . THR A 1 83 ? -12.333 -6.784 -4.435 1.00 89.69 83 THR A O 1
ATOM 676 N N . PRO A 1 84 ? -13.797 -8.448 -4.866 1.00 91.94 84 PRO A N 1
ATOM 677 C CA . PRO A 1 84 ? -14.930 -7.771 -4.245 1.00 91.94 84 PRO A CA 1
ATOM 678 C C . PRO A 1 84 ? -14.667 -7.491 -2.761 1.00 91.94 84 PRO A C 1
ATOM 680 O O . PRO A 1 84 ? -14.079 -8.326 -2.068 1.00 91.94 84 PRO A O 1
ATOM 683 N N . ALA A 1 85 ? -15.176 -6.374 -2.241 1.00 94.62 85 ALA A N 1
ATOM 684 C CA . ALA A 1 85 ? -14.952 -5.966 -0.855 1.00 94.62 85 ALA A CA 1
ATOM 685 C C . ALA A 1 85 ? -15.463 -7.002 0.159 1.00 94.62 85 ALA A C 1
ATOM 687 O O . ALA A 1 85 ? -14.856 -7.177 1.214 1.00 94.62 85 ALA A O 1
ATOM 688 N N . TRP A 1 86 ? -16.526 -7.746 -0.169 1.00 94.44 86 TRP A N 1
ATOM 689 C CA . TRP A 1 86 ? -17.019 -8.824 0.693 1.00 94.44 86 TRP A CA 1
ATOM 690 C C . TRP A 1 86 ? -16.008 -9.976 0.830 1.00 94.44 86 TRP A C 1
ATOM 692 O O . TRP A 1 86 ? -15.852 -10.513 1.923 1.00 94.44 86 TRP A O 1
ATOM 702 N N . VAL A 1 87 ? -15.264 -10.311 -0.233 1.00 95.12 87 VAL A N 1
ATOM 703 C CA . VAL A 1 87 ? -14.200 -11.332 -0.178 1.00 95.12 87 VAL A CA 1
ATOM 704 C C . VAL A 1 87 ? -13.051 -10.827 0.686 1.00 95.12 87 VAL A C 1
ATOM 706 O O . VAL A 1 87 ? -12.573 -11.545 1.565 1.00 95.12 87 VAL A O 1
ATOM 709 N N . CYS A 1 88 ? -12.643 -9.569 0.480 1.00 96.12 88 CYS A N 1
ATOM 710 C CA . CYS A 1 88 ? -11.634 -8.926 1.318 1.00 96.12 88 CYS A CA 1
ATOM 711 C C . CYS A 1 88 ? -12.048 -8.946 2.794 1.00 96.12 88 CYS A C 1
ATOM 713 O O . CYS A 1 88 ? -11.251 -9.314 3.653 1.00 96.12 88 CYS A O 1
ATOM 715 N N . ASN A 1 89 ? -13.308 -8.625 3.095 1.00 96.88 89 ASN A N 1
ATOM 716 C CA . ASN A 1 89 ? -13.845 -8.659 4.449 1.00 96.88 89 ASN A CA 1
ATOM 717 C C . ASN A 1 89 ? -13.750 -10.052 5.089 1.00 96.88 89 ASN A C 1
ATOM 719 O O . ASN A 1 89 ? -13.304 -10.157 6.235 1.00 96.88 89 ASN A O 1
ATOM 723 N N . ASP A 1 90 ? -14.140 -11.102 4.365 1.00 95.44 90 ASP A N 1
ATOM 724 C CA . ASP A 1 90 ? -14.103 -12.483 4.858 1.00 95.44 90 ASP A CA 1
ATOM 725 C C . ASP A 1 90 ? -12.669 -12.914 5.184 1.00 95.44 90 ASP A C 1
ATOM 727 O O . ASP A 1 90 ? -12.397 -13.463 6.255 1.00 95.44 90 ASP A O 1
ATOM 731 N N . MET A 1 91 ? -11.724 -12.590 4.301 1.00 96.06 91 MET A N 1
ATOM 732 C CA . MET A 1 91 ? -10.310 -12.908 4.497 1.00 96.06 91 MET A CA 1
ATOM 733 C C . MET A 1 91 ? -9.678 -12.099 5.633 1.00 96.06 91 MET A C 1
ATOM 735 O O . MET A 1 91 ? -8.947 -12.662 6.449 1.00 96.06 91 MET A O 1
ATOM 739 N N . CYS A 1 92 ? -9.989 -10.806 5.747 1.00 96.50 92 CYS A N 1
ATOM 740 C CA . CYS A 1 92 ? -9.540 -9.993 6.875 1.00 96.50 92 CYS A CA 1
ATOM 741 C C . CYS A 1 92 ? -10.123 -10.515 8.202 1.00 96.50 92 CYS A C 1
ATOM 743 O O . CYS A 1 92 ? -9.407 -10.604 9.198 1.00 96.50 92 CYS A O 1
ATOM 745 N N . ASN A 1 93 ? -11.394 -10.937 8.222 1.00 95.56 93 ASN A N 1
ATOM 746 C CA . ASN A 1 93 ? -12.018 -11.555 9.397 1.00 95.56 93 ASN A CA 1
ATOM 747 C C . ASN A 1 93 ? -11.304 -12.837 9.831 1.00 95.56 93 ASN A C 1
ATOM 749 O O . ASN A 1 93 ? -11.037 -12.995 11.026 1.00 95.56 93 ASN A O 1
ATOM 753 N N . ALA A 1 94 ? -10.966 -13.706 8.877 1.00 95.00 94 ALA A N 1
ATOM 754 C CA . ALA A 1 94 ? -10.193 -14.916 9.137 1.00 95.00 94 ALA A CA 1
ATOM 755 C C . ALA A 1 94 ? -8.790 -14.586 9.683 1.00 95.00 94 ALA A C 1
ATOM 757 O O . ALA A 1 94 ? -8.332 -15.191 10.652 1.00 95.00 94 ALA A O 1
ATOM 758 N N . GLY A 1 95 ? -8.127 -13.569 9.120 1.00 93.62 95 GLY A N 1
ATOM 759 C CA . GLY A 1 95 ? -6.819 -13.096 9.583 1.00 93.62 95 GLY A CA 1
ATOM 760 C C . GLY A 1 95 ? -6.812 -12.581 11.029 1.00 93.62 95 GLY A C 1
ATOM 761 O O . GLY 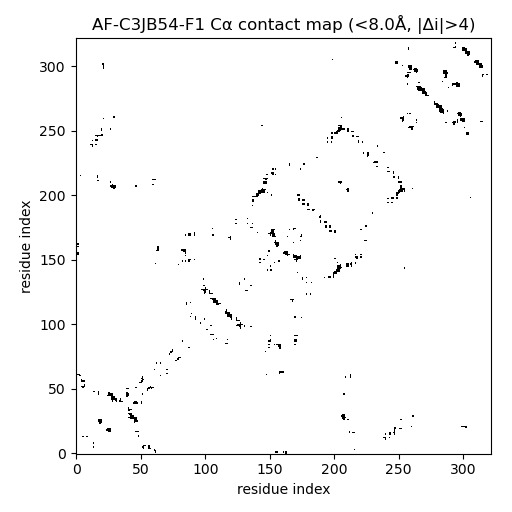A 1 95 ? -5.777 -12.614 11.697 1.00 93.62 95 GLY A O 1
ATOM 762 N N . ASP A 1 96 ? -7.958 -12.140 11.546 1.00 94.94 96 ASP A N 1
ATOM 763 C CA . ASP A 1 96 ? -8.073 -11.572 12.890 1.00 94.94 96 ASP A CA 1
ATOM 764 C C . ASP A 1 96 ? -8.456 -12.579 13.979 1.00 94.94 96 ASP A C 1
ATOM 766 O O . ASP A 1 96 ? -8.313 -12.261 15.159 1.00 94.94 96 ASP A O 1
ATOM 770 N N . GLU A 1 97 ? -8.892 -13.793 13.627 1.00 93.31 97 GLU A N 1
ATOM 771 C CA . GLU A 1 97 ? -9.437 -14.784 14.574 1.00 93.31 97 GLU A CA 1
ATOM 772 C C . GLU A 1 97 ? -8.540 -15.066 15.783 1.00 93.31 97 GLU A C 1
ATOM 774 O O . GLU A 1 97 ? -9.038 -15.246 16.891 1.00 93.31 97 GLU A O 1
ATOM 779 N N . ARG A 1 98 ? -7.216 -15.085 15.593 1.00 92.69 98 ARG A N 1
ATOM 780 C CA . ARG A 1 98 ? -6.254 -15.392 16.666 1.00 92.69 98 ARG A CA 1
ATOM 781 C C . ARG A 1 98 ? -5.979 -14.227 17.614 1.00 92.69 98 ARG A C 1
ATOM 783 O O . ARG A 1 98 ? -5.375 -14.443 18.657 1.00 92.69 98 ARG A O 1
ATOM 790 N N . TYR A 1 99 ? -6.378 -13.012 17.248 1.00 94.50 99 TYR A N 1
ATOM 791 C CA . TYR A 1 99 ? -6.047 -11.798 17.997 1.00 94.50 99 TYR A CA 1
ATOM 792 C C . TYR A 1 99 ? -7.235 -11.232 18.774 1.00 94.50 99 TYR A C 1
ATOM 794 O O . TYR A 1 99 ? -7.056 -10.458 19.711 1.00 94.50 99 TYR A O 1
ATOM 802 N N . ARG A 1 100 ? -8.451 -11.625 18.406 1.00 95.31 100 ARG A N 1
ATOM 803 C CA . ARG A 1 100 ? -9.695 -11.139 19.001 1.00 95.31 100 ARG A CA 1
ATOM 804 C C . ARG A 1 100 ? -10.318 -12.172 19.934 1.00 95.31 100 ARG A C 1
ATOM 806 O O . ARG A 1 100 ? -10.120 -13.377 19.781 1.00 95.31 100 ARG A O 1
ATOM 813 N N . ALA A 1 101 ? -11.108 -11.702 20.891 1.00 96.31 101 ALA A N 1
ATOM 814 C CA . ALA A 1 101 ? -11.969 -12.572 21.678 1.00 96.31 101 ALA A CA 1
ATOM 815 C C . ALA A 1 101 ? -12.966 -13.291 20.750 1.00 96.31 101 ALA A C 1
ATOM 817 O O . ALA A 1 101 ? -13.417 -12.727 19.751 1.00 96.31 101 ALA A O 1
ATOM 818 N N . LYS A 1 102 ? -13.343 -14.532 21.087 1.00 93.12 102 LYS A N 1
ATOM 819 C CA . LYS A 1 102 ? -14.203 -15.381 20.235 1.00 93.12 102 LYS A CA 1
ATOM 820 C C . LYS A 1 102 ? -15.546 -14.732 19.875 1.00 93.12 102 LYS A C 1
ATOM 822 O O . LYS A 1 102 ? -16.093 -14.995 18.811 1.00 93.12 102 LYS A O 1
ATOM 827 N N . ASP A 1 103 ? -16.070 -13.896 20.762 1.00 93.50 103 ASP A N 1
ATOM 828 C CA . ASP A 1 103 ? -17.347 -13.194 20.648 1.00 93.50 103 ASP A CA 1
ATOM 829 C C . ASP A 1 103 ? -17.199 -11.716 20.228 1.00 93.50 103 ASP A C 1
ATOM 831 O O . ASP A 1 103 ? -18.179 -10.971 20.224 1.00 93.50 103 ASP A O 1
ATOM 835 N N . SER A 1 104 ? -15.994 -11.279 19.846 1.00 96.19 104 SER A N 1
ATOM 836 C CA . SER A 1 104 ? -15.718 -9.928 19.348 1.00 96.19 104 SER A CA 1
ATOM 837 C C . SER A 1 104 ? -15.274 -9.979 17.891 1.00 96.19 104 SER A C 1
ATOM 839 O O . SER A 1 104 ? -14.311 -10.658 17.549 1.00 96.19 104 SER A O 1
ATOM 841 N N . ASN A 1 105 ? -15.995 -9.282 17.014 1.00 94.44 105 ASN A N 1
ATOM 842 C CA . ASN A 1 105 ? -15.752 -9.267 15.572 1.00 94.44 105 ASN A CA 1
ATOM 843 C C . ASN A 1 105 ? -15.702 -7.820 15.087 1.00 94.44 105 ASN A C 1
ATOM 845 O O . ASN A 1 105 ? -16.486 -7.008 15.568 1.00 94.44 105 ASN A O 1
ATOM 849 N N . PHE A 1 106 ? -14.875 -7.528 14.083 1.00 96.06 106 PHE A N 1
ATOM 850 C CA . PHE A 1 106 ? -14.924 -6.237 13.391 1.00 96.06 106 PHE A CA 1
ATOM 851 C C . PHE A 1 106 ? -16.226 -6.077 12.619 1.00 96.06 106 PHE A C 1
ATOM 853 O O . PHE A 1 106 ? -16.914 -5.074 12.787 1.00 96.06 106 PHE A O 1
ATOM 860 N N . ASN A 1 107 ? -16.576 -7.101 11.839 1.00 93.81 107 ASN A N 1
ATOM 861 C CA . ASN A 1 107 ? -17.733 -7.118 10.956 1.00 93.81 107 ASN A CA 1
ATOM 862 C C . ASN A 1 107 ? -18.443 -8.472 11.043 1.00 93.81 107 ASN A C 1
ATOM 864 O O . ASN A 1 107 ? -17.812 -9.497 11.311 1.00 93.81 107 ASN A O 1
ATOM 868 N N . LYS A 1 108 ? -19.744 -8.481 10.761 1.00 93.00 108 LYS A N 1
ATOM 869 C CA . LYS A 1 108 ? -20.541 -9.692 10.536 1.00 93.00 108 LYS A CA 1
ATOM 870 C C . LYS A 1 108 ? -20.922 -9.775 9.069 1.00 93.00 108 LYS A C 1
ATOM 872 O O . LYS A 1 108 ? -21.285 -8.763 8.477 1.00 93.00 108 LYS A O 1
ATOM 877 N N . THR A 1 109 ? -20.812 -10.964 8.503 1.00 92.44 109 THR A N 1
ATOM 878 C CA . THR A 1 109 ? -21.177 -11.250 7.116 1.00 92.44 109 THR A CA 1
ATOM 879 C C . THR A 1 109 ? -22.634 -11.675 7.047 1.00 92.44 109 THR A C 1
ATOM 881 O O . THR A 1 109 ? -23.139 -12.311 7.974 1.00 92.44 109 THR A O 1
ATOM 884 N N . ASP A 1 110 ? -23.314 -11.298 5.971 1.00 91.88 110 ASP A N 1
ATOM 885 C CA . ASP A 1 110 ? -24.715 -11.640 5.738 1.00 91.88 110 ASP A CA 1
ATOM 886 C C . ASP A 1 110 ? -25.010 -11.742 4.232 1.00 91.88 110 ASP A C 1
ATOM 888 O O . ASP A 1 110 ? -24.157 -11.443 3.389 1.00 91.88 110 ASP A O 1
ATOM 892 N N . TYR A 1 111 ? -26.227 -12.159 3.893 1.00 91.62 111 TYR A N 1
ATOM 893 C CA . TYR A 1 111 ? -26.735 -12.230 2.530 1.00 91.62 111 TYR A CA 1
ATOM 894 C C . TYR A 1 111 ? -28.038 -11.448 2.397 1.00 91.62 111 TYR A C 1
ATOM 896 O O . TYR A 1 111 ? -29.043 -11.781 3.020 1.00 91.62 111 TYR A O 1
ATOM 904 N N . VAL A 1 112 ? -28.048 -10.456 1.508 1.00 89.62 112 VAL A N 1
ATOM 905 C CA . VAL A 1 112 ? -29.248 -9.680 1.168 1.00 89.62 112 VAL A CA 1
ATOM 906 C C . VAL A 1 112 ? -29.487 -9.802 -0.330 1.00 89.62 112 VAL A C 1
ATOM 908 O O . VAL A 1 112 ? -28.589 -9.544 -1.128 1.00 89.62 112 VAL A O 1
ATOM 911 N N . ASP A 1 113 ? -30.681 -10.256 -0.719 1.00 90.44 113 ASP A N 1
ATOM 912 C CA . ASP A 1 113 ? -31.075 -10.464 -2.121 1.00 90.44 113 ASP A CA 1
ATOM 913 C C . ASP A 1 113 ? -30.065 -11.298 -2.938 1.00 90.44 113 ASP A C 1
ATOM 915 O O . ASP A 1 113 ? -29.786 -11.029 -4.107 1.00 90.44 113 ASP A O 1
ATOM 919 N N . GLY A 1 114 ? -29.472 -12.316 -2.303 1.00 85.94 114 GLY A N 1
ATOM 920 C CA . GLY A 1 114 ? -28.471 -13.189 -2.924 1.00 85.94 114 GLY A CA 1
ATOM 921 C C . GLY A 1 114 ? -27.086 -12.554 -3.107 1.00 85.94 114 GLY A C 1
ATOM 922 O O . GLY A 1 114 ? -26.217 -13.174 -3.718 1.00 85.94 114 GLY A O 1
ATOM 923 N N . LYS A 1 115 ? -26.853 -11.348 -2.577 1.00 85.50 115 LYS A N 1
ATOM 924 C CA . LYS A 1 115 ? -25.543 -10.690 -2.546 1.00 85.50 115 LYS A CA 1
ATOM 925 C C . LYS A 1 115 ? -24.909 -10.828 -1.168 1.00 85.50 115 LYS A C 1
ATOM 927 O O . LYS A 1 115 ? -25.573 -10.608 -0.158 1.00 85.50 115 LYS A O 1
ATOM 932 N N . HIS A 1 116 ? -23.617 -11.143 -1.146 1.00 89.50 116 HIS A N 1
ATOM 933 C CA . HIS A 1 116 ? -22.811 -11.056 0.067 1.00 89.50 116 HIS A CA 1
ATOM 934 C C . HIS A 1 116 ? -22.697 -9.599 0.510 1.00 89.50 116 HIS A C 1
ATOM 936 O O . HIS A 1 116 ? -22.301 -8.736 -0.275 1.00 89.50 116 HIS A O 1
ATOM 942 N N . VAL A 1 117 ? -23.008 -9.348 1.774 1.00 90.38 117 VAL A N 1
ATOM 943 C CA . VAL A 1 117 ? -22.854 -8.047 2.421 1.00 90.38 117 VAL A CA 1
ATOM 944 C C . VAL A 1 117 ? -22.158 -8.223 3.767 1.00 90.38 117 VAL A C 1
ATOM 946 O O . VAL A 1 117 ? -22.015 -9.336 4.279 1.00 90.38 117 VAL A O 1
ATOM 949 N N . TRP A 1 118 ? -21.722 -7.118 4.359 1.00 94.50 118 TRP A N 1
ATOM 950 C CA . TRP A 1 118 ? -21.233 -7.103 5.730 1.00 94.50 118 TRP A CA 1
ATOM 951 C C . TRP A 1 118 ? -21.820 -5.921 6.493 1.00 94.50 118 TRP A C 1
ATOM 953 O O . TRP A 1 118 ? -22.257 -4.931 5.909 1.00 94.50 118 TRP A O 1
ATOM 963 N N . CYS A 1 119 ? -21.814 -6.037 7.815 1.00 92.94 119 CYS A N 1
ATOM 964 C CA . CYS A 1 119 ? -22.167 -4.965 8.729 1.00 92.94 119 CYS A CA 1
ATOM 965 C C . CYS A 1 119 ? -21.076 -4.838 9.791 1.00 92.94 119 CYS A C 1
ATOM 967 O O . CYS A 1 119 ? -20.735 -5.824 10.456 1.00 92.94 119 CYS A O 1
ATOM 969 N N . ALA A 1 120 ? -20.521 -3.636 9.947 1.00 93.94 120 ALA A N 1
ATOM 970 C CA . ALA A 1 120 ? -19.556 -3.363 11.002 1.00 93.94 120 ALA A CA 1
ATOM 971 C C . ALA A 1 120 ? -20.189 -3.449 12.397 1.00 93.94 120 ALA A C 1
ATOM 973 O O . ALA A 1 120 ? -21.254 -2.891 12.663 1.00 93.94 120 ALA A O 1
ATOM 974 N N . CYS A 1 121 ? -19.515 -4.143 13.311 1.00 94.62 121 CYS A N 1
ATOM 975 C CA . CYS A 1 121 ? -19.892 -4.191 14.717 1.00 94.62 121 CYS A CA 1
ATOM 976 C C . CYS A 1 121 ? -19.545 -2.857 15.379 1.00 94.62 121 CYS A C 1
ATOM 978 O O . CYS A 1 121 ? -18.385 -2.456 15.343 1.00 94.62 121 CYS A O 1
ATOM 980 N N . ALA A 1 122 ? -20.516 -2.211 16.024 1.00 91.12 122 ALA A N 1
ATOM 981 C CA . ALA A 1 122 ? -20.306 -0.926 16.694 1.00 91.12 122 ALA A CA 1
ATOM 982 C C . ALA A 1 122 ? -19.517 -1.033 18.012 1.00 91.12 122 ALA A C 1
ATOM 984 O O . ALA A 1 122 ? -18.883 -0.068 18.425 1.00 91.12 122 ALA A O 1
ATOM 985 N N . GLU A 1 123 ? -19.556 -2.194 18.670 1.00 95.00 123 GLU A N 1
ATOM 986 C CA . GLU A 1 123 ? -18.906 -2.375 19.970 1.00 95.00 123 GLU A CA 1
ATOM 987 C C . GLU A 1 123 ? -17.374 -2.378 19.861 1.00 95.00 123 GLU A C 1
ATOM 989 O O . GLU A 1 123 ? -16.845 -2.915 18.879 1.00 95.00 123 GLU A O 1
ATOM 994 N N . PRO A 1 124 ? -16.658 -1.863 20.882 1.00 95.94 124 PRO A N 1
ATOM 995 C CA . PRO A 1 124 ? -15.203 -1.926 20.928 1.00 95.94 124 PRO A CA 1
ATOM 996 C C . PRO A 1 124 ? -14.662 -3.351 20.784 1.00 95.94 124 PRO A C 1
ATOM 998 O O . PRO A 1 124 ? -15.233 -4.324 21.302 1.00 95.94 124 PRO A O 1
ATOM 1001 N N . ILE A 1 125 ? -13.525 -3.476 20.102 1.00 97.19 125 ILE A N 1
ATOM 1002 C CA . ILE A 1 125 ? -12.868 -4.761 19.891 1.00 97.19 125 ILE A CA 1
ATOM 1003 C C . ILE A 1 125 ? -12.278 -5.261 21.209 1.00 97.19 125 ILE A C 1
ATOM 1005 O O . ILE A 1 125 ? -11.488 -4.591 21.873 1.00 97.19 125 ILE A O 1
ATOM 1009 N N . ARG A 1 126 ? -12.654 -6.488 21.578 1.00 97.31 126 ARG A N 1
ATOM 1010 C CA . ARG A 1 126 ? -12.059 -7.231 22.690 1.00 97.31 126 ARG A CA 1
ATOM 1011 C C . ARG A 1 126 ? -11.027 -8.202 22.137 1.00 97.31 126 ARG A C 1
ATOM 1013 O O . ARG A 1 126 ? -11.279 -8.886 21.144 1.00 97.31 126 ARG A O 1
ATOM 1020 N N . PHE A 1 127 ? -9.889 -8.288 22.809 1.00 97.81 127 PHE A N 1
ATOM 1021 C CA . PHE A 1 127 ? -8.747 -9.087 22.372 1.00 97.81 127 PHE A CA 1
ATOM 1022 C C . PHE A 1 127 ? -8.742 -10.474 23.017 1.00 97.81 127 PHE A C 1
ATOM 1024 O O . PHE A 1 127 ? -9.402 -10.708 24.032 1.00 97.81 127 PHE A O 1
ATOM 1031 N N . ALA A 1 128 ? -8.044 -11.412 22.378 1.00 97.19 128 ALA A N 1
ATOM 1032 C CA . ALA A 1 128 ? -7.842 -12.749 22.920 1.00 97.19 128 ALA A CA 1
ATOM 1033 C C . ALA A 1 128 ? -7.053 -12.698 24.243 1.00 97.19 128 ALA A C 1
ATOM 1035 O O . ALA A 1 128 ? -6.348 -11.731 24.530 1.00 97.19 128 ALA A O 1
ATOM 1036 N N . GLU A 1 129 ? -7.157 -13.751 25.056 1.00 96.31 129 GLU A N 1
ATOM 1037 C CA . GLU A 1 129 ? -6.402 -13.843 26.309 1.00 96.31 129 GLU A CA 1
ATOM 1038 C C . GLU A 1 129 ? -4.892 -13.726 26.044 1.00 96.31 129 GLU A C 1
ATOM 1040 O O . GLU A 1 129 ? -4.345 -14.428 25.194 1.00 96.31 129 GLU A O 1
ATOM 1045 N N . GLY A 1 130 ? -4.229 -12.812 26.757 1.00 96.19 130 GLY A N 1
ATOM 1046 C CA . GLY A 1 130 ? -2.800 -12.536 26.588 1.00 96.19 130 GLY A CA 1
ATOM 1047 C C . GLY A 1 130 ? -2.436 -11.666 25.378 1.00 96.19 130 GLY A C 1
ATOM 1048 O O . GLY A 1 130 ? -1.252 -11.425 25.172 1.00 96.19 130 GLY A O 1
ATOM 1049 N N . VAL A 1 131 ? -3.413 -11.181 24.605 1.00 97.38 131 VAL A N 1
ATOM 1050 C CA . VAL A 1 131 ? -3.199 -10.259 23.479 1.00 97.38 131 VAL A CA 1
ATOM 1051 C C . VAL A 1 131 ? -3.663 -8.861 23.873 1.00 97.38 131 VAL A C 1
ATOM 1053 O O . VAL A 1 131 ? -4.800 -8.668 24.302 1.00 97.38 131 VAL A O 1
ATOM 1056 N N . THR A 1 132 ? -2.792 -7.869 23.711 1.00 97.81 132 THR A N 1
ATOM 1057 C CA . THR A 1 132 ? -3.142 -6.456 23.879 1.00 97.81 132 THR A CA 1
ATOM 1058 C C . THR A 1 132 ? -3.551 -5.827 22.549 1.00 97.81 132 THR A C 1
ATOM 1060 O O . THR A 1 132 ? -3.246 -6.336 21.467 1.00 97.81 132 THR A O 1
ATOM 1063 N N . TRP A 1 133 ? -4.224 -4.677 22.604 1.00 98.00 133 TRP A N 1
ATOM 1064 C CA . TRP A 1 133 ? -4.542 -3.939 21.384 1.00 98.00 133 TRP A CA 1
ATOM 1065 C C . TRP A 1 133 ? -3.270 -3.452 20.678 1.00 98.00 133 TRP A C 1
ATOM 1067 O O . TRP A 1 133 ? -3.217 -3.424 19.451 1.00 98.00 133 TRP A O 1
ATOM 1077 N N . GLN A 1 134 ? -2.216 -3.139 21.437 1.00 98.31 134 GLN A N 1
ATOM 1078 C CA . GLN A 1 134 ? -0.908 -2.776 20.903 1.00 98.31 134 GLN A CA 1
ATOM 1079 C C . GLN A 1 134 ? -0.281 -3.936 20.127 1.00 98.31 134 GLN A C 1
ATOM 1081 O O . GLN A 1 134 ? 0.261 -3.701 19.049 1.00 98.31 134 GLN A O 1
ATOM 1086 N N . ASP A 1 135 ? -0.401 -5.174 20.617 1.00 97.88 135 ASP A N 1
ATOM 1087 C CA . ASP A 1 135 ? 0.086 -6.364 19.903 1.00 97.88 135 ASP A CA 1
ATOM 1088 C C . ASP A 1 135 ? -0.615 -6.529 18.549 1.00 97.88 135 ASP A C 1
ATOM 1090 O O . ASP A 1 135 ? 0.016 -6.897 17.557 1.00 97.88 135 ASP A O 1
ATOM 1094 N N . TYR A 1 136 ? -1.912 -6.204 18.475 1.00 97.94 136 TYR A N 1
ATOM 1095 C CA . TYR A 1 136 ? -2.637 -6.184 17.204 1.00 97.94 136 TYR A CA 1
ATOM 1096 C C . TYR A 1 136 ? -2.096 -5.109 16.252 1.00 97.94 136 TYR A C 1
ATOM 1098 O O . TYR A 1 136 ? -1.857 -5.395 15.078 1.00 97.94 136 TYR A O 1
ATOM 1106 N N . ILE A 1 137 ? -1.873 -3.881 16.739 1.00 98.31 137 ILE A N 1
ATOM 1107 C CA . ILE A 1 137 ? -1.313 -2.793 15.918 1.00 98.31 137 ILE A CA 1
ATOM 1108 C C . ILE A 1 137 ? 0.089 -3.146 15.415 1.00 98.31 137 ILE A C 1
ATOM 1110 O O . ILE A 1 137 ? 0.410 -2.901 14.252 1.00 98.31 137 ILE A O 1
ATOM 1114 N N . LEU A 1 138 ? 0.916 -3.748 16.269 1.00 97.56 138 LEU A N 1
ATOM 1115 C CA . LEU A 1 138 ? 2.299 -4.104 15.956 1.00 97.56 138 LEU A CA 1
ATOM 1116 C C . LEU A 1 138 ? 2.425 -5.361 15.079 1.00 97.56 138 LEU A C 1
ATOM 1118 O O . LEU A 1 138 ? 3.519 -5.699 14.628 1.00 97.56 138 LEU A O 1
ATOM 1122 N N . ARG A 1 139 ? 1.315 -6.041 14.775 1.00 95.56 139 ARG A N 1
ATOM 1123 C CA . ARG A 1 139 ? 1.301 -7.155 13.828 1.00 95.56 139 ARG A CA 1
ATOM 1124 C C . ARG A 1 139 ? 1.603 -6.667 12.412 1.00 95.56 139 ARG A C 1
ATOM 1126 O O . ARG A 1 139 ? 0.815 -5.929 11.812 1.00 95.56 139 ARG A O 1
ATOM 1133 N N . ASN A 1 140 ? 2.684 -7.190 11.840 1.00 95.75 140 ASN A N 1
ATOM 1134 C CA . ASN A 1 140 ? 2.996 -7.001 10.428 1.00 95.75 140 ASN A CA 1
ATOM 1135 C C . ASN A 1 140 ? 1.952 -7.682 9.531 1.00 95.75 140 ASN A C 1
ATOM 1137 O O . ASN A 1 140 ? 1.664 -8.870 9.695 1.00 95.75 140 ASN A O 1
ATOM 1141 N N . CYS A 1 141 ? 1.416 -6.943 8.561 1.00 95.50 141 CYS A N 1
ATOM 1142 C CA . CYS A 1 141 ? 0.629 -7.484 7.455 1.00 95.50 141 CYS A CA 1
ATOM 1143 C C . CYS A 1 141 ? 1.270 -7.112 6.117 1.00 95.50 141 CYS A C 1
ATOM 1145 O O . CYS A 1 141 ? 1.861 -6.045 5.984 1.00 95.50 141 CYS A O 1
ATOM 1147 N N . LEU A 1 142 ? 1.162 -8.011 5.142 1.00 97.38 142 LEU A N 1
ATOM 1148 C CA . LEU A 1 142 ? 1.693 -7.824 3.799 1.00 97.38 142 LEU A CA 1
ATOM 1149 C C . LEU A 1 142 ? 0.639 -8.249 2.779 1.00 97.38 142 LEU A C 1
ATOM 1151 O O . LEU A 1 142 ? 0.267 -9.422 2.745 1.00 97.38 142 LEU A O 1
ATOM 1155 N N . GLU A 1 143 ? 0.192 -7.316 1.943 1.00 97.69 143 GLU A N 1
ATOM 1156 C CA . GLU A 1 143 ? -0.616 -7.620 0.763 1.00 97.69 143 GLU A CA 1
ATOM 1157 C C . GLU A 1 143 ? 0.305 -7.839 -0.446 1.00 97.69 143 GLU A C 1
ATOM 1159 O O . GLU A 1 143 ? 0.957 -6.918 -0.935 1.00 97.69 143 GLU A O 1
ATOM 1164 N N . ILE A 1 144 ? 0.405 -9.085 -0.907 1.00 95.75 144 ILE A N 1
ATOM 1165 C CA . ILE A 1 144 ? 1.206 -9.425 -2.088 1.00 95.75 144 ILE A CA 1
ATOM 1166 C C . ILE A 1 144 ? 0.418 -9.110 -3.358 1.00 95.75 144 ILE A C 1
ATOM 1168 O O . ILE A 1 144 ? -0.788 -9.346 -3.386 1.00 95.75 144 ILE A O 1
ATOM 1172 N N . THR A 1 145 ? 1.095 -8.618 -4.402 1.00 94.94 145 THR A N 1
ATOM 1173 C CA . THR A 1 145 ? 0.456 -8.211 -5.673 1.00 94.94 145 THR A CA 1
ATOM 1174 C C . THR A 1 145 ? -0.769 -7.332 -5.421 1.00 94.94 145 THR A C 1
ATOM 1176 O O . THR A 1 145 ? -1.892 -7.693 -5.776 1.00 94.94 145 THR A O 1
ATOM 1179 N N . CYS A 1 146 ? -0.556 -6.247 -4.677 1.00 95.31 146 CYS A N 1
ATOM 1180 C CA . CYS A 1 146 ? -1.627 -5.527 -4.004 1.00 95.31 146 CYS A CA 1
ATOM 1181 C C . CYS A 1 146 ? -2.570 -4.778 -4.947 1.00 95.31 146 CYS A C 1
ATOM 1183 O O . CYS A 1 146 ? -3.655 -4.401 -4.517 1.00 95.31 146 CYS A O 1
ATOM 1185 N N . GLY A 1 147 ? -2.211 -4.533 -6.211 1.00 94.56 147 GLY A N 1
ATOM 1186 C CA . GLY A 1 147 ? -3.037 -3.710 -7.093 1.00 94.56 147 GLY A CA 1
ATOM 1187 C C . GLY A 1 147 ? -3.317 -2.350 -6.445 1.00 94.56 147 GLY A C 1
ATOM 1188 O O . GLY A 1 147 ? -2.393 -1.599 -6.165 1.00 94.56 147 GLY A O 1
ATOM 1189 N N . GLU A 1 148 ? -4.586 -2.080 -6.130 1.00 94.38 148 GLU A N 1
ATOM 1190 C CA . GLU A 1 148 ? -5.060 -0.859 -5.449 1.00 94.38 148 GLU A CA 1
ATOM 1191 C C . GLU A 1 148 ? -5.087 -0.958 -3.903 1.00 94.38 148 GLU A C 1
ATOM 1193 O O . GLU A 1 148 ? -5.607 -0.064 -3.232 1.00 94.38 148 GLU A O 1
ATOM 1198 N N . ALA A 1 149 ? -4.534 -2.037 -3.344 1.00 96.69 149 ALA A N 1
ATOM 1199 C CA . ALA A 1 149 ? -4.482 -2.413 -1.927 1.00 96.69 149 ALA A CA 1
ATOM 1200 C C . ALA A 1 149 ? -5.837 -2.612 -1.203 1.00 96.69 149 ALA A C 1
ATOM 1202 O O . ALA A 1 149 ? -5.999 -2.132 -0.072 1.00 96.69 149 ALA A O 1
ATOM 1203 N N . PRO A 1 150 ? -6.820 -3.326 -1.797 1.00 96.19 150 PRO A N 1
ATOM 1204 C CA . PRO A 1 150 ? -8.151 -3.499 -1.210 1.00 96.19 150 PRO A CA 1
ATOM 1205 C C . PRO A 1 150 ? -8.180 -4.289 0.110 1.00 96.19 150 PRO A C 1
ATOM 1207 O O . PRO A 1 150 ? -9.165 -4.185 0.846 1.00 96.19 150 PRO A O 1
ATOM 1210 N N . TYR A 1 151 ? -7.145 -5.078 0.439 1.00 97.31 151 TYR A N 1
ATOM 1211 C CA . TYR A 1 151 ? -7.058 -5.734 1.750 1.00 97.31 151 TYR A CA 1
ATOM 1212 C C . TYR A 1 151 ? -6.417 -4.836 2.812 1.00 97.31 151 TYR A C 1
ATOM 1214 O O . TYR A 1 151 ? -6.656 -5.054 4.001 1.00 97.31 151 TYR A O 1
ATOM 1222 N N . LEU A 1 152 ? -5.624 -3.828 2.433 1.00 98.38 152 LEU A N 1
ATOM 1223 C CA . LEU A 1 152 ? -5.056 -2.864 3.380 1.00 98.38 152 LEU A CA 1
ATOM 1224 C C . LEU A 1 152 ? -6.051 -1.756 3.716 1.00 98.38 152 LEU A C 1
ATOM 1226 O O . LEU A 1 152 ? -6.298 -1.512 4.898 1.00 98.38 152 LEU A O 1
ATOM 1230 N N . VAL A 1 153 ? -6.633 -1.122 2.698 1.00 97.62 153 VAL A N 1
ATOM 1231 C CA . VAL A 1 153 ? -7.606 -0.032 2.838 1.00 97.62 153 VAL A CA 1
ATOM 1232 C C . VAL A 1 153 ? -8.755 -0.205 1.858 1.00 97.62 153 VAL A C 1
ATOM 1234 O O . VAL A 1 153 ? -8.582 -0.577 0.703 1.00 97.62 153 VAL A O 1
ATOM 1237 N N . SER A 1 154 ? -9.959 0.097 2.316 1.00 95.44 154 SER A N 1
ATOM 1238 C CA . SER A 1 154 ? -11.192 -0.225 1.595 1.00 95.44 154 SER A CA 1
ATOM 1239 C C . SER A 1 154 ? -12.030 1.025 1.371 1.00 95.44 154 SER A C 1
ATOM 1241 O O . SER A 1 154 ? -13.132 1.160 1.884 1.00 95.44 154 SER A O 1
ATOM 1243 N N . ARG A 1 155 ? -11.492 1.983 0.607 1.00 95.69 155 ARG A N 1
ATOM 1244 C CA . ARG A 1 155 ? -12.182 3.251 0.299 1.00 95.69 155 ARG A CA 1
ATOM 1245 C C . ARG A 1 155 ? -13.413 3.056 -0.594 1.00 95.69 155 ARG A C 1
ATOM 1247 O O . ARG A 1 155 ? -14.361 3.840 -0.530 1.00 95.69 155 ARG A O 1
ATOM 1254 N N . TYR A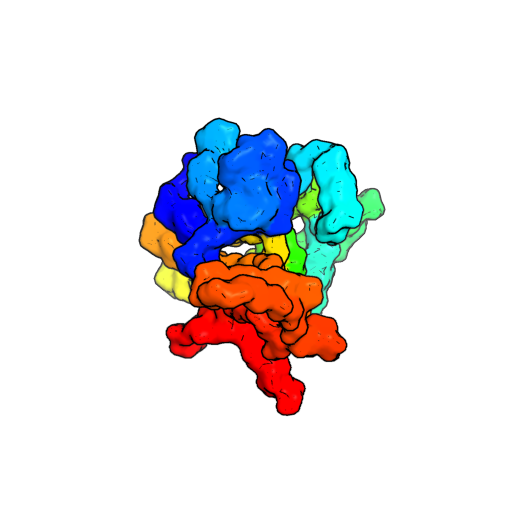 1 156 ? -13.392 2.019 -1.423 1.00 94.88 156 TYR A N 1
ATOM 1255 C CA . TYR A 1 156 ? -14.468 1.627 -2.325 1.00 94.88 156 TYR A CA 1
ATOM 1256 C C . TYR A 1 156 ? -14.392 0.132 -2.631 1.00 94.88 156 TYR A C 1
ATOM 1258 O O . TYR A 1 156 ? -13.347 -0.498 -2.474 1.00 94.88 156 TYR A O 1
ATOM 1266 N N . ASP A 1 157 ? -15.499 -0.434 -3.098 1.00 93.56 157 ASP A N 1
ATOM 1267 C CA . ASP A 1 157 ? -15.513 -1.784 -3.647 1.00 93.56 157 ASP A CA 1
ATOM 1268 C C . ASP A 1 157 ? -14.911 -1.781 -5.061 1.00 93.56 157 ASP A C 1
ATOM 1270 O O . ASP A 1 157 ? -15.386 -1.083 -5.956 1.00 93.56 157 ASP A O 1
ATOM 1274 N N . THR A 1 158 ? -13.859 -2.573 -5.284 1.00 89.50 158 THR A N 1
ATOM 1275 C CA . THR A 1 158 ? -13.111 -2.556 -6.557 1.00 89.50 158 THR A CA 1
ATOM 1276 C C . THR A 1 158 ? -13.920 -3.077 -7.751 1.00 89.50 158 THR A C 1
ATOM 1278 O O . THR A 1 158 ? -13.575 -2.799 -8.901 1.00 89.50 158 THR A O 1
ATOM 1281 N N . THR A 1 159 ? -15.015 -3.812 -7.514 1.00 88.56 159 THR A N 1
ATOM 1282 C CA . THR A 1 159 ? -15.845 -4.410 -8.573 1.00 88.56 159 THR A CA 1
ATOM 1283 C C . THR A 1 159 ? -16.999 -3.519 -9.016 1.00 88.56 159 THR A C 1
ATOM 1285 O O . THR A 1 159 ? -17.354 -3.520 -10.195 1.00 88.56 159 THR A O 1
ATOM 1288 N N . SER A 1 160 ? -17.571 -2.751 -8.092 1.00 89.44 160 SER A N 1
ATOM 1289 C CA . SER A 1 160 ? -18.724 -1.873 -8.316 1.00 89.44 160 SER A CA 1
ATOM 1290 C C . SER A 1 160 ? -18.346 -0.392 -8.363 1.00 89.44 160 SER A C 1
ATOM 1292 O O . SER A 1 160 ? -19.037 0.395 -9.006 1.00 89.44 160 SER A O 1
ATOM 1294 N N . GLY A 1 161 ? -17.243 -0.008 -7.716 1.00 91.06 161 GLY A N 1
ATOM 1295 C CA . GLY A 1 161 ? -16.861 1.381 -7.478 1.00 91.06 161 GLY A CA 1
ATOM 1296 C C . GLY A 1 161 ? -17.669 2.054 -6.366 1.00 91.06 161 GLY A C 1
ATOM 1297 O O . GLY A 1 161 ? -17.524 3.253 -6.154 1.00 91.06 161 GLY A O 1
ATOM 1298 N N . GLU A 1 162 ? -18.534 1.334 -5.650 1.00 92.50 162 GLU A N 1
ATOM 1299 C CA . GLU A 1 162 ? -19.307 1.927 -4.558 1.00 92.50 162 GLU A CA 1
ATOM 1300 C C . GLU A 1 162 ? -18.376 2.361 -3.420 1.00 92.50 162 GLU A C 1
ATOM 1302 O O . GLU A 1 162 ? -17.535 1.589 -2.960 1.00 92.50 162 GLU A O 1
ATOM 1307 N N . LEU A 1 163 ? -18.508 3.616 -2.979 1.00 95.31 163 LEU A N 1
ATOM 1308 C CA . LEU A 1 163 ? -17.729 4.148 -1.860 1.00 95.31 163 LEU A CA 1
ATOM 1309 C C . LEU A 1 163 ? -18.124 3.443 -0.563 1.00 95.31 163 LEU A C 1
ATOM 1311 O O . LEU A 1 163 ? -19.310 3.283 -0.274 1.00 95.31 163 LEU A O 1
ATOM 1315 N N . ILE A 1 164 ? -17.127 3.104 0.250 1.00 95.69 164 ILE A N 1
ATOM 1316 C CA . ILE A 1 164 ? -17.332 2.475 1.553 1.00 95.69 164 ILE A CA 1
ATOM 1317 C C . ILE A 1 164 ? -17.088 3.537 2.643 1.00 95.69 164 ILE A C 1
ATOM 1319 O O . ILE A 1 164 ? -15.970 4.062 2.759 1.00 95.69 164 ILE A O 1
ATOM 1323 N N . PRO A 1 165 ? -18.116 3.890 3.442 1.00 95.25 165 PRO A N 1
ATOM 1324 C CA . PRO A 1 165 ? -17.972 4.824 4.560 1.00 95.25 165 PRO A CA 1
ATOM 1325 C C . PRO A 1 165 ? -16.912 4.357 5.561 1.00 95.25 165 PRO A C 1
ATOM 1327 O O . PRO A 1 165 ? -16.782 3.154 5.773 1.00 95.25 165 PRO A O 1
ATOM 1330 N N . LEU A 1 166 ? -16.213 5.286 6.230 1.00 95.31 166 LEU A N 1
ATOM 1331 C CA . LEU A 1 166 ? -15.148 4.979 7.206 1.00 95.31 166 LEU A CA 1
ATOM 1332 C C . LEU A 1 166 ? -15.583 3.947 8.257 1.00 95.31 166 LEU A C 1
ATOM 1334 O O . LEU A 1 166 ? -14.855 2.996 8.535 1.00 95.31 166 LEU A O 1
ATOM 1338 N N . SER A 1 167 ? -16.813 4.071 8.760 1.00 94.00 167 SER A N 1
ATOM 1339 C CA . SER A 1 167 ? -17.402 3.153 9.741 1.00 94.00 167 SER A CA 1
ATOM 1340 C C . SER A 1 167 ? -17.681 1.737 9.221 1.00 94.00 167 SER A C 1
ATOM 1342 O O . SER A 1 167 ? -17.913 0.841 10.026 1.00 94.00 167 SER A O 1
ATOM 1344 N N . GLN A 1 168 ? -17.675 1.523 7.902 1.00 95.44 168 GLN A N 1
ATOM 1345 C CA . GLN A 1 168 ? -17.898 0.224 7.253 1.00 95.44 168 GLN A CA 1
ATOM 1346 C C . GLN A 1 168 ? -16.636 -0.346 6.601 1.00 95.44 168 GLN A C 1
ATOM 1348 O O . GLN A 1 168 ? -16.701 -1.417 5.997 1.00 95.44 168 GLN A O 1
ATOM 1353 N N . ARG A 1 169 ? -15.494 0.340 6.699 1.00 96.50 169 ARG A N 1
ATOM 1354 C CA . ARG A 1 169 ? -14.248 -0.121 6.089 1.00 96.50 169 ARG A CA 1
ATOM 1355 C C . ARG A 1 169 ? -13.738 -1.411 6.726 1.00 96.50 169 ARG A C 1
ATOM 1357 O O . ARG A 1 169 ? -13.861 -1.644 7.927 1.00 96.50 169 ARG A O 1
ATOM 1364 N N . ILE A 1 170 ? -13.176 -2.267 5.883 1.00 96.56 170 ILE A N 1
ATOM 1365 C CA . ILE A 1 170 ? -12.814 -3.654 6.177 1.00 96.56 170 ILE A CA 1
ATOM 1366 C C . ILE A 1 170 ? -11.314 -3.927 6.099 1.00 96.56 170 ILE A C 1
ATOM 1368 O O . ILE A 1 170 ? -10.897 -5.011 6.514 1.00 96.56 170 ILE A O 1
ATOM 1372 N N . GLY A 1 171 ? -10.524 -2.985 5.579 1.00 97.56 171 GLY A N 1
ATOM 1373 C CA . GLY A 1 171 ? -9.094 -3.154 5.346 1.00 97.56 171 GLY A CA 1
ATOM 1374 C C . GLY A 1 171 ? -8.313 -3.371 6.642 1.00 97.56 171 GLY A C 1
ATOM 1375 O O . GLY A 1 171 ? -8.717 -2.931 7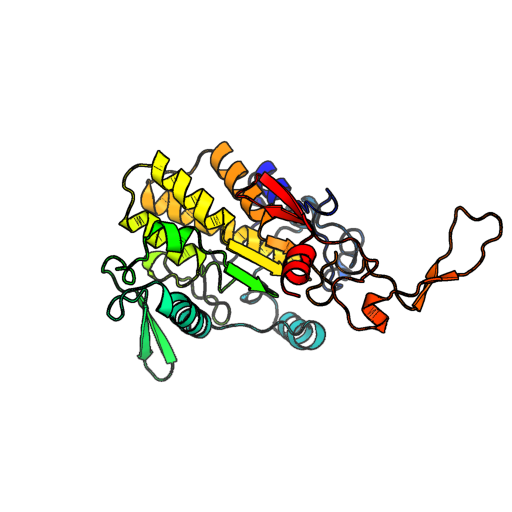.717 1.00 97.56 171 GLY A O 1
ATOM 1376 N N . LEU A 1 172 ? -7.182 -4.067 6.572 1.00 98.06 172 LEU A N 1
ATOM 1377 C CA . LEU A 1 172 ? -6.349 -4.349 7.743 1.00 98.06 172 LEU A CA 1
ATOM 1378 C C . LEU A 1 172 ? -5.798 -3.070 8.388 1.00 98.06 172 LEU A C 1
ATOM 1380 O O . LEU A 1 172 ? -5.707 -3.002 9.613 1.00 98.06 172 LEU A O 1
ATOM 1384 N N . LEU A 1 173 ? -5.463 -2.050 7.593 1.00 98.69 173 LEU A N 1
ATOM 1385 C CA . LEU A 1 173 ? -5.059 -0.745 8.112 1.00 98.69 173 LEU A CA 1
ATOM 1386 C C . LEU A 1 173 ? -6.259 0.019 8.683 1.00 98.69 173 LEU A C 1
ATOM 1388 O O . LEU A 1 173 ? -6.148 0.570 9.776 1.00 98.69 173 LEU A O 1
ATOM 1392 N N . ASP A 1 174 ? -7.413 -0.027 8.009 1.00 98.44 174 ASP A N 1
ATOM 1393 C CA . ASP A 1 174 ? -8.669 0.553 8.512 1.00 98.44 174 ASP A CA 1
ATOM 1394 C C . ASP A 1 174 ? -9.017 -0.014 9.907 1.00 98.44 174 ASP A C 1
ATOM 1396 O O . ASP A 1 174 ? -9.329 0.724 10.844 1.00 98.44 174 ASP A O 1
ATOM 1400 N N . ARG A 1 175 ? -8.870 -1.334 10.092 1.00 98.06 175 ARG A N 1
ATOM 1401 C CA . ARG A 1 175 ? -9.076 -2.032 11.374 1.00 98.06 175 ARG A CA 1
ATOM 1402 C C . ARG A 1 175 ? -8.078 -1.613 12.448 1.00 98.06 175 ARG A C 1
ATOM 1404 O O . ARG A 1 175 ? -8.471 -1.423 13.600 1.00 98.06 175 ARG A O 1
ATOM 1411 N N . LYS A 1 176 ? -6.799 -1.447 12.089 1.00 98.62 176 LYS A N 1
ATOM 1412 C CA . LYS A 1 176 ? -5.783 -0.923 13.012 1.00 98.62 176 LYS A CA 1
ATOM 1413 C C . LYS A 1 176 ? -6.153 0.490 13.469 1.00 98.62 176 LYS A C 1
ATOM 1415 O O . LYS A 1 176 ? -6.216 0.731 14.669 1.00 98.62 176 LYS A O 1
ATOM 1420 N N . ILE A 1 177 ? -6.490 1.393 12.547 1.00 98.44 177 ILE A N 1
ATOM 1421 C CA . ILE A 1 177 ? -6.874 2.773 12.883 1.00 98.44 177 ILE A CA 1
ATOM 1422 C C . ILE A 1 177 ? -8.149 2.799 13.736 1.00 98.44 177 ILE A C 1
ATOM 1424 O O . ILE A 1 177 ? -8.208 3.537 14.719 1.00 98.44 177 ILE A O 1
ATOM 1428 N N . ARG A 1 178 ? -9.135 1.938 13.448 1.00 97.56 178 ARG A N 1
ATOM 1429 C CA . ARG A 1 178 ? -10.309 1.748 14.312 1.00 97.56 178 ARG A CA 1
ATOM 1430 C C . ARG A 1 178 ? -9.916 1.371 15.744 1.00 97.56 178 ARG A C 1
ATOM 1432 O O . ARG A 1 178 ? -10.426 1.973 16.682 1.00 97.56 178 ARG A O 1
ATOM 1439 N N . ILE A 1 179 ? -8.996 0.426 15.934 1.00 98.31 179 ILE A N 1
ATOM 1440 C CA . ILE A 1 179 ? -8.517 0.053 17.275 1.00 98.31 179 ILE A CA 1
ATOM 1441 C C . ILE A 1 179 ? -7.843 1.238 17.972 1.00 98.31 179 ILE A C 1
ATOM 1443 O O . ILE A 1 179 ? -8.096 1.471 19.155 1.00 98.31 179 ILE A O 1
ATOM 1447 N N . VAL A 1 180 ? -7.030 2.023 17.258 1.00 98.62 180 VAL A N 1
ATOM 1448 C CA . VAL A 1 180 ? -6.475 3.267 17.818 1.00 98.62 180 VAL A CA 1
ATOM 1449 C C . VAL A 1 180 ? -7.609 4.229 18.206 1.00 98.62 180 VAL A C 1
ATOM 1451 O O . VAL A 1 180 ? -7.542 4.882 19.249 1.00 98.62 180 VAL A O 1
ATOM 1454 N N . ASN A 1 181 ? -8.686 4.276 17.417 1.00 97.62 181 ASN A N 1
ATOM 1455 C CA . ASN A 1 181 ? -9.885 5.059 17.711 1.00 97.62 181 ASN A CA 1
ATOM 1456 C C . ASN A 1 181 ? -10.609 4.663 18.988 1.00 97.62 181 ASN A C 1
ATOM 1458 O O . ASN A 1 181 ? -11.019 5.539 19.745 1.00 97.62 181 ASN A O 1
ATOM 1462 N N . GLU A 1 182 ? -10.675 3.373 19.266 1.00 97.38 182 GLU A N 1
ATOM 1463 C CA . GLU A 1 182 ? -11.327 2.839 20.456 1.00 97.38 182 GLU A CA 1
ATOM 1464 C C . GLU A 1 182 ? -10.488 3.003 21.737 1.00 97.38 182 GLU A C 1
ATOM 1466 O O . GLU A 1 182 ? -11.052 3.055 22.828 1.00 97.38 182 GLU A O 1
ATOM 1471 N N . ASN A 1 183 ? -9.154 3.091 21.631 1.00 98.25 183 ASN A N 1
ATOM 1472 C CA . ASN A 1 183 ? -8.247 2.970 22.787 1.00 98.25 183 ASN A CA 1
ATOM 1473 C C . ASN A 1 183 ? -7.480 4.248 23.155 1.00 98.25 183 ASN A C 1
ATOM 1475 O O . ASN A 1 183 ? -6.899 4.331 24.238 1.00 98.25 183 ASN A O 1
ATOM 1479 N N . VAL A 1 184 ? -7.455 5.243 22.274 1.00 97.75 184 VAL A N 1
ATOM 1480 C CA . VAL A 1 184 ? -6.717 6.496 22.474 1.00 97.75 184 VAL A CA 1
ATOM 1481 C C . VAL A 1 184 ? -7.680 7.663 22.353 1.00 97.75 184 VAL A C 1
ATOM 1483 O O . VAL A 1 184 ? -8.602 7.586 21.554 1.00 97.75 184 VAL A O 1
ATOM 1486 N N . SER A 1 185 ? -7.482 8.746 23.111 1.00 96.44 185 SER A N 1
ATOM 1487 C CA . SER A 1 185 ? -8.375 9.919 23.118 1.00 96.44 185 SER A CA 1
ATOM 1488 C C . SER A 1 185 ? -7.719 11.233 22.685 1.00 96.44 185 SER A C 1
ATOM 1490 O O . SER A 1 185 ? -8.430 12.131 22.241 1.00 96.44 185 SER A O 1
ATOM 1492 N N . ASN A 1 186 ? -6.392 11.361 22.782 1.00 97.81 186 ASN A N 1
ATOM 1493 C CA . ASN A 1 186 ? -5.667 12.589 22.445 1.00 97.81 186 ASN A CA 1
ATOM 1494 C C . ASN A 1 186 ? -4.894 12.462 21.123 1.00 97.81 186 ASN A C 1
ATOM 1496 O O . ASN A 1 186 ? -4.511 11.367 20.713 1.00 97.81 186 ASN A O 1
ATOM 1500 N N . LEU A 1 187 ? -4.651 13.602 20.472 1.00 97.88 187 LEU A N 1
ATOM 1501 C CA . LEU A 1 187 ? -4.037 13.665 19.144 1.00 97.88 187 LEU A CA 1
ATOM 1502 C C . LEU A 1 187 ? -2.603 13.124 19.110 1.00 97.88 187 LEU A C 1
ATOM 1504 O O . LEU A 1 187 ? -2.218 12.487 18.134 1.00 97.88 187 LEU A O 1
ATOM 1508 N N . CYS A 1 188 ? -1.813 13.369 20.157 1.00 97.62 188 CYS A N 1
ATOM 1509 C CA . CYS A 1 188 ? -0.406 12.968 20.202 1.00 97.62 188 CYS A CA 1
ATOM 1510 C C . CYS A 1 188 ? -0.262 11.439 20.200 1.00 97.62 188 CYS A C 1
ATOM 1512 O O . CYS A 1 188 ? 0.412 10.860 19.342 1.00 97.62 188 CYS A O 1
ATOM 1514 N N . ASP A 1 189 ? -0.971 10.776 21.113 1.00 98.31 189 ASP A N 1
ATOM 1515 C CA . ASP A 1 189 ? -0.985 9.319 21.189 1.00 98.31 189 ASP A CA 1
ATOM 1516 C C . ASP A 1 189 ? -1.651 8.717 19.946 1.00 98.31 189 ASP A C 1
ATOM 1518 O O . ASP A 1 189 ? -1.202 7.687 19.441 1.00 98.31 189 ASP A O 1
ATOM 1522 N N . TRP A 1 190 ? -2.691 9.368 19.410 1.00 98.69 190 TRP A N 1
ATOM 1523 C CA . TRP A 1 190 ? -3.369 8.889 18.209 1.00 98.69 190 TRP A CA 1
ATOM 1524 C C . TRP A 1 190 ? -2.439 8.887 17.005 1.00 98.69 190 TRP A C 1
ATOM 1526 O O . TRP A 1 190 ? -2.358 7.879 16.306 1.00 98.69 190 TRP A O 1
ATOM 1536 N N . MET A 1 191 ? -1.701 9.979 16.790 1.00 98.50 191 MET A N 1
ATOM 1537 C CA . MET A 1 191 ? -0.688 10.055 15.740 1.00 98.50 191 MET A CA 1
ATOM 1538 C C . MET A 1 191 ? 0.371 8.976 15.940 1.00 98.50 191 MET A C 1
ATOM 1540 O O . MET A 1 191 ? 0.666 8.244 15.004 1.00 98.50 191 MET A O 1
ATOM 1544 N N . THR A 1 192 ? 0.874 8.801 17.164 1.00 98.62 192 THR A N 1
ATOM 1545 C CA . THR A 1 192 ? 1.895 7.788 17.477 1.00 98.62 192 THR A CA 1
ATOM 1546 C C . THR A 1 192 ? 1.447 6.377 17.083 1.00 98.62 192 THR A C 1
ATOM 1548 O O . THR A 1 192 ? 2.177 5.641 16.418 1.00 98.62 192 THR A O 1
ATOM 1551 N N . TRP A 1 193 ? 0.236 5.978 17.471 1.00 98.81 193 TRP A N 1
ATOM 1552 C CA . TRP A 1 193 ? -0.278 4.637 17.183 1.00 98.81 193 TRP A CA 1
ATOM 1553 C C . TRP A 1 193 ? -0.797 4.476 15.752 1.00 98.81 193 TRP A C 1
ATOM 1555 O O . TRP A 1 193 ? -0.730 3.377 15.197 1.00 98.81 193 TRP A O 1
ATOM 1565 N N . THR A 1 194 ? -1.231 5.562 15.116 1.00 98.75 194 THR A N 1
ATOM 1566 C CA . THR A 1 194 ? -1.542 5.581 13.682 1.00 98.75 194 THR A CA 1
ATOM 1567 C C . THR A 1 194 ? -0.270 5.380 12.864 1.00 98.75 194 THR A C 1
ATOM 1569 O O . THR A 1 194 ? -0.234 4.479 12.035 1.00 98.75 194 THR A O 1
ATOM 1572 N N . LEU A 1 195 ? 0.816 6.101 13.159 1.00 98.81 195 LEU A N 1
ATOM 1573 C CA . LEU A 1 195 ? 2.116 5.909 12.505 1.00 98.81 195 LEU A CA 1
ATOM 1574 C C . LEU A 1 195 ? 2.595 4.459 12.639 1.00 98.81 195 LEU A C 1
ATOM 1576 O O . LEU A 1 195 ? 2.930 3.838 11.634 1.00 98.81 195 LEU A O 1
ATOM 1580 N N . LYS A 1 196 ? 2.510 3.867 13.839 1.00 98.81 196 LYS A N 1
ATOM 1581 C CA . LYS A 1 196 ? 2.805 2.436 14.043 1.00 98.81 196 LYS A CA 1
ATOM 1582 C C . LYS A 1 196 ? 1.922 1.517 13.197 1.00 98.81 196 LYS A C 1
ATOM 1584 O O . LYS A 1 196 ? 2.408 0.517 12.682 1.00 98.81 196 LYS A O 1
ATOM 1589 N N . SER A 1 197 ? 0.645 1.858 13.024 1.00 98.81 197 SER A N 1
ATOM 1590 C CA . SER A 1 197 ? -0.279 1.093 12.178 1.00 98.81 197 SER A CA 1
ATOM 1591 C C . SER A 1 197 ? 0.155 1.094 10.712 1.00 98.81 197 SER A C 1
ATOM 1593 O O . SER A 1 197 ? 0.107 0.047 10.065 1.00 98.81 197 SER A O 1
ATOM 1595 N N . PHE A 1 198 ? 0.617 2.238 10.200 1.00 98.88 198 PHE A N 1
ATOM 1596 C CA . PHE A 1 198 ? 1.187 2.348 8.856 1.00 98.88 198 PHE A CA 1
ATOM 1597 C C . PHE A 1 198 ? 2.516 1.592 8.752 1.00 98.88 198 PHE A C 1
ATOM 1599 O O . PHE A 1 198 ? 2.685 0.802 7.829 1.00 98.88 198 PHE A O 1
ATOM 1606 N N . GLN A 1 199 ? 3.415 1.757 9.728 1.00 98.81 199 GLN A N 1
ATOM 1607 C CA . GLN A 1 199 ? 4.738 1.118 9.763 1.00 98.81 199 GLN A CA 1
ATOM 1608 C C . GLN A 1 199 ? 4.671 -0.414 9.734 1.00 98.81 199 GLN A C 1
ATOM 1610 O O . GLN A 1 199 ? 5.572 -1.050 9.199 1.00 98.81 199 GLN A O 1
ATOM 1615 N N . THR A 1 200 ? 3.603 -1.022 10.252 1.00 98.56 200 THR A N 1
ATOM 1616 C CA . THR A 1 200 ? 3.407 -2.483 10.251 1.00 98.56 200 THR A CA 1
ATOM 1617 C C . THR A 1 200 ? 2.472 -2.981 9.145 1.00 98.56 200 THR A C 1
ATOM 1619 O O . THR A 1 200 ? 1.988 -4.114 9.195 1.00 98.56 200 THR A O 1
ATOM 1622 N N . THR A 1 201 ? 2.169 -2.149 8.151 1.00 98.69 201 THR A N 1
ATOM 1623 C CA . THR A 1 201 ? 1.276 -2.485 7.036 1.00 98.69 201 THR A CA 1
ATOM 1624 C C . THR A 1 201 ? 2.026 -2.306 5.727 1.00 98.69 201 THR A C 1
ATOM 1626 O O . THR A 1 201 ? 2.407 -1.191 5.393 1.00 98.69 201 THR A O 1
ATOM 1629 N N . TYR A 1 202 ? 2.229 -3.402 4.999 1.00 98.69 202 TYR A N 1
ATOM 1630 C CA . TYR A 1 202 ? 3.049 -3.460 3.794 1.00 98.69 202 TYR A CA 1
ATOM 1631 C C . TYR A 1 202 ? 2.257 -3.977 2.596 1.00 98.69 202 TYR A C 1
ATOM 1633 O O . TYR A 1 202 ? 1.284 -4.720 2.741 1.00 98.69 202 TYR A O 1
ATOM 1641 N N . GLY A 1 203 ? 2.736 -3.658 1.401 1.00 98.56 203 GLY A N 1
ATOM 1642 C CA . GLY A 1 203 ? 2.224 -4.188 0.148 1.00 98.56 203 GLY A CA 1
ATOM 1643 C C . GLY A 1 203 ? 3.274 -4.108 -0.950 1.00 98.56 203 GLY A C 1
ATOM 1644 O O . GLY A 1 203 ? 4.205 -3.309 -0.873 1.00 98.56 203 GLY A O 1
ATOM 1645 N N . TYR A 1 204 ? 3.146 -4.939 -1.977 1.00 98.50 204 TYR A N 1
ATOM 1646 C CA . TYR A 1 204 ? 3.951 -4.757 -3.179 1.00 98.50 204 TYR A CA 1
ATOM 1647 C C . TYR A 1 204 ? 3.185 -5.114 -4.436 1.00 98.50 204 TYR A C 1
ATOM 1649 O O . TYR A 1 204 ? 2.328 -5.997 -4.424 1.00 98.50 204 TYR A O 1
ATOM 1657 N N . ASP A 1 205 ? 3.567 -4.484 -5.538 1.00 98.19 205 ASP A N 1
ATOM 1658 C CA . ASP A 1 205 ? 3.075 -4.822 -6.868 1.00 98.19 205 ASP A CA 1
ATOM 1659 C C . ASP A 1 205 ? 4.204 -4.763 -7.902 1.00 98.19 205 ASP A C 1
ATOM 1661 O O . ASP A 1 205 ? 5.276 -4.206 -7.657 1.00 98.19 205 ASP A O 1
ATOM 1665 N N . TRP A 1 206 ? 3.970 -5.360 -9.068 1.00 97.25 206 TRP A N 1
ATOM 1666 C CA . TRP A 1 206 ? 4.894 -5.278 -10.193 1.00 97.25 206 TRP A CA 1
ATOM 1667 C C . TRP A 1 206 ? 4.784 -3.927 -10.902 1.00 97.25 206 TRP A C 1
ATOM 1669 O O . TRP A 1 206 ? 5.794 -3.348 -11.305 1.00 97.25 206 TRP A O 1
ATOM 1679 N N . GLN A 1 207 ? 3.557 -3.445 -11.112 1.00 96.75 207 GLN A N 1
ATOM 1680 C CA . GLN A 1 207 ? 3.285 -2.304 -11.983 1.00 96.75 207 GLN A CA 1
ATOM 1681 C C . GLN A 1 207 ? 3.331 -0.995 -11.196 1.00 96.75 207 GLN A C 1
ATOM 1683 O O . GLN A 1 207 ? 2.720 -0.888 -10.134 1.00 96.75 207 GLN A O 1
ATOM 1688 N N . GLY A 1 208 ? 4.029 0.015 -11.721 1.00 97.81 208 GLY A N 1
ATOM 1689 C CA . GLY A 1 208 ? 4.189 1.291 -11.021 1.00 97.81 208 GLY A CA 1
ATOM 1690 C C . GLY A 1 208 ? 2.873 2.045 -10.835 1.00 97.81 208 GLY A C 1
ATOM 1691 O O . GLY A 1 208 ? 2.676 2.672 -9.799 1.00 97.81 208 GLY A O 1
ATOM 1692 N N . ASP A 1 209 ? 1.937 1.934 -11.783 1.00 96.44 209 ASP A N 1
ATOM 1693 C CA . ASP A 1 209 ? 0.618 2.565 -11.666 1.00 96.44 209 ASP A CA 1
ATOM 1694 C C . ASP A 1 209 ? -0.219 1.957 -10.533 1.00 96.44 209 ASP A C 1
ATOM 1696 O O . ASP A 1 209 ? -0.862 2.687 -9.785 1.00 96.44 209 ASP A O 1
ATOM 1700 N N . ASN A 1 210 ? -0.154 0.634 -10.349 1.00 96.56 210 ASN A N 1
ATOM 1701 C CA . ASN A 1 210 ? -0.794 -0.037 -9.216 1.00 96.56 210 ASN A CA 1
ATOM 1702 C C . ASN A 1 210 ? -0.171 0.420 -7.889 1.00 96.56 210 ASN A C 1
ATOM 1704 O O . ASN A 1 210 ? -0.888 0.775 -6.956 1.00 96.56 210 ASN A O 1
ATOM 1708 N N . VAL A 1 211 ? 1.167 0.471 -7.819 1.00 98.50 211 VAL A N 1
ATOM 1709 C CA . VAL A 1 211 ? 1.879 0.949 -6.623 1.00 98.50 211 VAL A CA 1
ATOM 1710 C C . VAL A 1 211 ? 1.453 2.373 -6.265 1.00 98.50 211 VAL A C 1
ATOM 1712 O O . VAL A 1 211 ? 1.178 2.628 -5.093 1.00 98.50 211 VAL A O 1
ATOM 1715 N N . LEU A 1 212 ? 1.346 3.285 -7.239 1.00 98.38 212 LEU A N 1
ATOM 1716 C CA . LEU A 1 212 ? 0.883 4.649 -6.974 1.00 98.38 212 LEU A CA 1
ATOM 1717 C C . LEU A 1 212 ? -0.559 4.665 -6.444 1.00 98.38 212 LEU A C 1
ATOM 1719 O O . LEU A 1 212 ? -0.789 5.226 -5.375 1.00 98.38 212 LEU A O 1
ATOM 1723 N N . LEU A 1 213 ? -1.492 3.968 -7.104 1.00 97.19 213 LEU A N 1
ATOM 1724 C CA . LEU A 1 213 ? -2.896 3.895 -6.669 1.00 97.19 213 LEU A CA 1
ATOM 1725 C C . LEU A 1 213 ? -3.041 3.350 -5.239 1.00 97.19 213 LEU A C 1
ATOM 1727 O O . LEU A 1 213 ? -3.813 3.877 -4.436 1.00 97.19 213 LEU A O 1
ATOM 1731 N N . ALA A 1 214 ? -2.286 2.306 -4.891 1.00 98.12 214 ALA A N 1
ATOM 1732 C CA . ALA A 1 214 ? -2.257 1.773 -3.532 1.00 98.12 214 ALA A CA 1
ATOM 1733 C C . ALA A 1 214 ? -1.739 2.812 -2.523 1.00 98.12 214 ALA A C 1
ATOM 1735 O O . ALA A 1 214 ? -2.356 3.027 -1.477 1.00 98.12 214 ALA A O 1
ATOM 1736 N N . ARG A 1 215 ? -0.626 3.488 -2.837 1.00 98.69 215 ARG A N 1
ATOM 1737 C CA . ARG A 1 215 ? -0.034 4.530 -1.982 1.00 98.69 215 ARG A CA 1
ATOM 1738 C C . ARG A 1 215 ? -1.004 5.690 -1.744 1.00 98.69 215 ARG A C 1
ATOM 1740 O O . ARG A 1 215 ? -1.170 6.131 -0.608 1.00 98.69 215 ARG A O 1
ATOM 1747 N N . GLU A 1 216 ? -1.690 6.135 -2.787 1.00 97.94 216 GLU A N 1
ATOM 1748 C CA . GLU A 1 216 ? -2.713 7.177 -2.722 1.00 97.94 216 GLU A CA 1
ATOM 1749 C C . GLU A 1 216 ? -3.925 6.757 -1.892 1.00 97.94 216 GLU A C 1
ATOM 1751 O O . GLU A 1 216 ? -4.384 7.520 -1.039 1.00 97.94 216 GLU A O 1
ATOM 1756 N N . ASN A 1 217 ? -4.416 5.528 -2.072 1.00 98.00 217 ASN A N 1
ATOM 1757 C CA . ASN A 1 217 ? -5.508 4.991 -1.266 1.00 98.00 217 ASN A CA 1
ATOM 1758 C C . ASN A 1 217 ? -5.149 4.956 0.227 1.00 98.00 217 ASN A C 1
ATOM 1760 O O . ASN A 1 217 ? -5.981 5.315 1.067 1.00 98.00 217 ASN A O 1
ATOM 1764 N N . LEU A 1 218 ? -3.919 4.568 0.576 1.00 98.69 218 LEU A N 1
ATOM 1765 C CA . LEU A 1 218 ? -3.437 4.606 1.959 1.00 98.69 218 LEU A CA 1
ATOM 1766 C C . LEU A 1 218 ? -3.340 6.049 2.480 1.00 98.69 218 LEU A C 1
ATOM 1768 O O . LEU A 1 218 ? -3.794 6.332 3.591 1.00 98.69 218 LEU A O 1
ATOM 1772 N N . PHE A 1 219 ? -2.795 6.965 1.677 1.00 98.69 219 PHE A N 1
ATOM 1773 C CA . PHE A 1 219 ? -2.617 8.367 2.055 1.00 98.69 219 PHE A CA 1
ATOM 1774 C C . PHE A 1 219 ? -3.958 9.072 2.291 1.00 98.69 219 PHE A C 1
ATOM 1776 O O . PHE A 1 219 ? -4.161 9.695 3.331 1.00 98.69 219 PHE A O 1
ATOM 1783 N N . TYR A 1 220 ? -4.919 8.919 1.380 1.00 97.81 220 TYR A N 1
ATOM 1784 C CA . TYR A 1 220 ? -6.249 9.499 1.558 1.00 97.81 220 TYR A CA 1
ATOM 1785 C C . TYR A 1 220 ? -7.029 8.839 2.691 1.00 97.81 220 TYR A C 1
ATOM 1787 O O . TYR A 1 220 ? -7.782 9.534 3.365 1.00 97.81 220 TYR A O 1
ATOM 1795 N N . SER A 1 221 ? -6.812 7.549 2.968 1.00 98.12 221 SER A N 1
ATOM 1796 C CA . SER A 1 221 ? -7.397 6.924 4.160 1.00 98.12 221 SER A CA 1
ATOM 1797 C C . SER A 1 221 ? -6.882 7.581 5.444 1.00 98.12 221 SER A C 1
ATOM 1799 O O . SER A 1 221 ? -7.677 7.840 6.343 1.00 98.12 221 SER A O 1
ATOM 1801 N N . PHE A 1 222 ? -5.589 7.928 5.523 1.00 98.56 222 PHE A N 1
ATOM 1802 C CA . PHE A 1 222 ? -5.059 8.712 6.647 1.00 98.56 222 PHE A CA 1
ATOM 1803 C C . PHE A 1 222 ? -5.750 10.073 6.775 1.00 98.56 222 PHE A C 1
ATOM 1805 O O . PHE A 1 222 ? -6.182 10.422 7.872 1.00 98.56 222 PHE A O 1
ATOM 1812 N N . LEU A 1 223 ? -5.874 10.822 5.673 1.00 98.06 223 LEU A N 1
ATOM 1813 C CA . LEU A 1 223 ? -6.535 12.130 5.685 1.00 98.06 223 LEU A CA 1
ATOM 1814 C C . LEU A 1 223 ? -7.991 12.023 6.152 1.00 98.06 223 LEU A C 1
ATOM 1816 O O . LEU A 1 223 ? -8.406 12.781 7.020 1.00 98.06 223 LEU A O 1
ATOM 1820 N N . GLU A 1 224 ? -8.733 11.053 5.616 1.00 97.81 224 GLU A N 1
ATOM 1821 C CA . GLU A 1 224 ? -10.144 10.819 5.929 1.00 97.81 224 GLU A CA 1
ATOM 1822 C C . GLU A 1 224 ? -10.337 10.450 7.412 1.00 97.81 224 GLU A C 1
ATOM 1824 O O . GLU A 1 224 ? -11.202 11.022 8.072 1.00 97.81 224 GLU A O 1
ATOM 1829 N N . TYR A 1 225 ? -9.501 9.566 7.973 1.00 98.44 225 TYR A N 1
ATOM 1830 C CA . TYR A 1 225 ? -9.553 9.239 9.404 1.00 98.44 225 TYR A CA 1
ATOM 1831 C C . TYR A 1 225 ? -9.111 10.395 10.305 1.00 98.44 225 TYR A C 1
ATOM 1833 O O . TYR A 1 225 ? -9.662 10.564 11.395 1.00 98.44 225 TYR A O 1
ATOM 1841 N N . TYR A 1 226 ? -8.112 11.176 9.886 1.00 98.56 226 TYR A N 1
ATOM 1842 C CA . TYR A 1 226 ? -7.667 12.346 10.640 1.00 98.56 226 TYR A CA 1
ATOM 1843 C C . TYR A 1 226 ? -8.789 13.389 10.701 1.00 98.56 226 TYR A C 1
ATOM 1845 O O . TYR A 1 226 ? -9.129 13.864 11.784 1.00 98.56 226 TYR A O 1
ATOM 1853 N N . GLU A 1 227 ? -9.384 13.719 9.553 1.00 98.00 227 GLU A N 1
ATOM 1854 C CA . GLU A 1 227 ? -10.453 14.711 9.442 1.00 98.00 227 GLU A CA 1
ATOM 1855 C C . GLU A 1 227 ? -11.713 14.271 10.197 1.00 98.00 227 GLU A C 1
ATOM 1857 O O . GLU A 1 227 ? -12.238 15.050 10.992 1.00 98.00 227 GLU A O 1
ATOM 1862 N N . GLU A 1 228 ? -12.162 13.018 10.030 1.00 97.38 228 GLU A N 1
ATOM 1863 C CA . GLU A 1 228 ? -13.325 12.478 10.755 1.00 97.38 228 GLU A CA 1
ATOM 1864 C C . GLU A 1 228 ? -13.144 12.603 12.270 1.00 97.38 228 GLU A C 1
ATOM 1866 O O . GLU A 1 228 ? -14.080 12.936 12.999 1.00 97.38 228 GLU A O 1
ATOM 1871 N N . ARG A 1 229 ? -11.926 12.347 12.751 1.00 97.19 229 ARG A N 1
ATOM 1872 C CA . ARG A 1 229 ? -11.649 12.296 14.179 1.00 97.19 229 ARG A CA 1
ATOM 1873 C C . ARG A 1 229 ? -11.419 13.667 14.812 1.00 97.19 229 ARG A C 1
ATOM 1875 O O . ARG A 1 229 ? -11.837 13.881 15.950 1.00 97.19 229 ARG A O 1
ATOM 1882 N N . TRP A 1 230 ? -10.708 14.557 14.126 1.00 97.62 230 TRP A N 1
ATOM 1883 C CA . TRP A 1 230 ? -10.221 15.814 14.706 1.00 97.62 230 TRP A CA 1
ATOM 1884 C C . TRP A 1 230 ? -10.934 17.052 14.162 1.00 97.62 230 TRP A C 1
ATOM 1886 O O . TRP A 1 230 ? -10.779 18.130 14.728 1.00 97.62 230 TRP A O 1
ATOM 1896 N N . GLY A 1 231 ? -11.738 16.909 13.104 1.00 97.75 231 GLY A N 1
ATOM 1897 C CA . GLY A 1 231 ? -12.478 18.010 12.486 1.00 97.75 231 GLY A CA 1
ATOM 1898 C C . GLY A 1 231 ? -11.590 19.035 11.773 1.00 97.75 231 GLY A C 1
ATOM 1899 O O . GLY A 1 231 ? -12.046 20.138 11.479 1.00 97.75 231 GLY A O 1
ATOM 1900 N N . GLU A 1 232 ? -10.326 18.696 11.516 1.00 96.69 232 GLU A N 1
ATOM 1901 C CA . GLU A 1 232 ? -9.346 19.543 10.837 1.00 96.69 232 GLU A CA 1
ATOM 1902 C C . GLU A 1 232 ? -8.436 18.701 9.930 1.00 96.69 232 GLU A C 1
ATOM 1904 O O . GLU A 1 232 ? -8.373 17.479 10.063 1.00 96.69 232 GLU A O 1
ATOM 1909 N N . PHE A 1 233 ? -7.691 19.351 9.034 1.00 95.75 233 PHE A N 1
ATOM 1910 C CA . PHE A 1 233 ? -6.690 18.680 8.200 1.00 95.75 233 PHE A CA 1
ATOM 1911 C C . PHE A 1 233 ? -5.344 18.538 8.930 1.00 95.75 233 PHE A C 1
ATOM 1913 O O . PHE A 1 233 ? -4.932 19.454 9.649 1.00 95.75 233 PHE A O 1
ATOM 1920 N N . PRO A 1 234 ? -4.597 17.438 8.712 1.00 97.12 234 PRO A N 1
ATOM 1921 C CA . PRO A 1 234 ? -3.250 17.305 9.251 1.00 97.12 234 PRO A CA 1
ATOM 1922 C C . PRO A 1 234 ? -2.311 18.359 8.655 1.00 97.12 234 PRO A C 1
ATOM 1924 O O . PRO A 1 234 ? -2.406 18.708 7.476 1.00 97.12 234 PRO A O 1
ATOM 1927 N N . SER A 1 235 ? -1.347 18.825 9.454 1.00 97.31 235 SER A N 1
ATOM 1928 C CA . SER A 1 235 ? -0.280 19.707 8.969 1.00 97.31 235 SER A CA 1
ATOM 1929 C C . SER A 1 235 ? 0.549 19.035 7.872 1.00 97.31 235 SER A C 1
ATOM 1931 O O . SER A 1 235 ? 0.641 17.808 7.810 1.00 97.31 235 SER A O 1
ATOM 1933 N N . ILE A 1 236 ? 1.202 19.844 7.034 1.00 96.88 236 ILE A N 1
ATOM 1934 C CA . ILE A 1 236 ? 2.041 19.337 5.942 1.00 96.88 236 ILE A CA 1
ATOM 1935 C C . ILE A 1 236 ? 3.144 18.392 6.444 1.00 96.88 236 ILE A C 1
ATOM 1937 O O . ILE A 1 236 ? 3.383 17.361 5.827 1.00 96.88 236 ILE A O 1
ATOM 1941 N N . ASP A 1 237 ? 3.734 18.664 7.611 1.00 97.44 237 ASP A N 1
ATOM 1942 C CA . ASP A 1 237 ? 4.766 17.803 8.202 1.00 97.44 237 ASP A CA 1
ATOM 1943 C C . ASP A 1 237 ? 4.238 16.396 8.521 1.00 97.44 237 ASP A C 1
ATOM 1945 O O . ASP A 1 237 ? 4.896 15.406 8.204 1.00 97.44 237 ASP A O 1
ATOM 1949 N N . LYS A 1 238 ? 3.018 16.292 9.073 1.00 98.25 238 LYS A N 1
ATOM 1950 C CA . LYS A 1 238 ? 2.358 15.001 9.351 1.00 98.25 238 LYS A CA 1
ATOM 1951 C C . LYS A 1 238 ? 2.022 14.258 8.059 1.00 98.25 238 LYS A C 1
ATOM 1953 O O . LYS A 1 238 ? 2.133 13.037 7.998 1.00 98.25 238 LYS A O 1
ATOM 1958 N N . GLN A 1 239 ? 1.611 14.990 7.022 1.00 98.50 239 GLN A N 1
ATOM 1959 C CA . GLN A 1 239 ? 1.343 14.410 5.706 1.00 98.50 239 GLN A CA 1
ATOM 1960 C C . GLN A 1 239 ? 2.624 13.845 5.079 1.00 98.50 239 GLN A C 1
ATOM 1962 O O . GLN A 1 239 ? 2.613 12.716 4.598 1.00 98.50 239 GLN A O 1
ATOM 1967 N N . ILE A 1 240 ? 3.734 14.589 5.136 1.00 98.50 240 ILE A N 1
ATOM 1968 C CA . ILE A 1 240 ? 5.045 14.138 4.645 1.00 98.50 240 ILE A CA 1
ATOM 1969 C C . ILE A 1 240 ? 5.522 12.908 5.427 1.00 98.50 240 ILE A C 1
ATOM 1971 O O . ILE A 1 240 ? 6.048 11.970 4.833 1.00 98.50 240 ILE A O 1
ATOM 1975 N N . GLU A 1 241 ? 5.345 12.890 6.749 1.00 98.50 241 GLU A N 1
ATOM 1976 C CA . GLU A 1 241 ? 5.715 11.749 7.591 1.00 98.50 241 GLU A CA 1
ATOM 1977 C C . GLU A 1 241 ? 4.971 10.468 7.183 1.00 98.50 241 GLU A C 1
ATOM 1979 O O . GLU A 1 241 ? 5.596 9.427 6.972 1.00 98.50 241 GLU A O 1
ATOM 1984 N N . ILE A 1 242 ? 3.652 10.552 6.986 1.00 98.75 242 ILE A N 1
ATOM 1985 C CA . ILE A 1 242 ? 2.846 9.419 6.517 1.00 98.75 242 ILE A CA 1
ATOM 1986 C C . ILE A 1 242 ? 3.220 9.019 5.087 1.00 98.75 242 ILE A C 1
ATOM 1988 O O . ILE A 1 242 ? 3.383 7.829 4.821 1.00 98.75 242 ILE A O 1
ATOM 1992 N N . ALA A 1 243 ? 3.415 9.981 4.181 1.00 98.81 243 ALA A N 1
ATOM 1993 C CA . ALA A 1 243 ? 3.817 9.703 2.802 1.00 98.81 243 ALA A CA 1
ATOM 1994 C C . ALA A 1 243 ? 5.152 8.942 2.738 1.00 98.81 243 ALA A C 1
ATOM 1996 O O . ALA A 1 243 ? 5.267 7.989 1.970 1.00 98.81 243 ALA A O 1
ATOM 1997 N N . LYS A 1 244 ? 6.118 9.285 3.604 1.00 98.81 244 LYS A N 1
ATOM 1998 C CA . LYS A 1 244 ? 7.393 8.560 3.746 1.00 98.81 244 LYS A CA 1
ATOM 1999 C C . LYS A 1 244 ? 7.202 7.122 4.207 1.00 98.81 244 LYS A C 1
ATOM 2001 O O . LYS A 1 244 ? 7.846 6.219 3.681 1.00 98.81 244 LYS A O 1
ATOM 2006 N N . ILE A 1 245 ? 6.336 6.883 5.193 1.00 98.88 245 ILE A N 1
ATOM 2007 C CA . ILE A 1 245 ? 6.062 5.512 5.648 1.00 98.88 245 ILE A CA 1
ATOM 2008 C C . ILE A 1 245 ? 5.411 4.709 4.520 1.00 98.88 245 ILE A C 1
ATOM 2010 O O . ILE A 1 245 ? 5.818 3.583 4.247 1.00 98.88 245 ILE A O 1
ATOM 2014 N N . ILE A 1 246 ? 4.440 5.305 3.825 1.00 98.94 246 ILE A N 1
ATOM 2015 C CA . ILE A 1 246 ? 3.745 4.681 2.697 1.00 98.94 246 ILE A CA 1
ATOM 2016 C C . ILE A 1 246 ? 4.719 4.345 1.556 1.00 98.94 246 ILE A C 1
ATOM 2018 O O . ILE A 1 246 ? 4.661 3.235 1.029 1.00 98.94 246 ILE A O 1
ATOM 2022 N N . SER A 1 247 ? 5.631 5.254 1.194 1.00 98.75 247 SER A N 1
ATOM 2023 C CA . SER A 1 247 ? 6.601 5.038 0.110 1.00 98.75 247 SER A CA 1
ATOM 2024 C C . SER A 1 247 ? 7.626 3.943 0.439 1.00 98.75 247 SER A C 1
ATOM 2026 O O . SER A 1 247 ? 8.072 3.228 -0.459 1.00 98.75 247 SER A O 1
ATOM 2028 N N . TRP A 1 248 ? 7.949 3.741 1.719 1.00 98.75 248 TRP A N 1
ATOM 2029 C CA . TRP A 1 248 ? 8.735 2.593 2.186 1.00 98.75 248 TRP A CA 1
ATOM 2030 C C . TRP A 1 248 ? 7.949 1.278 2.201 1.00 98.75 248 TRP A C 1
ATOM 2032 O O . TRP A 1 248 ? 8.510 0.225 1.896 1.00 98.75 248 TRP A O 1
ATOM 2042 N N . ASN A 1 249 ? 6.673 1.322 2.584 1.00 98.75 249 ASN A N 1
ATOM 2043 C CA . ASN A 1 249 ? 5.908 0.121 2.912 1.00 98.75 249 ASN A CA 1
ATOM 2044 C C . ASN A 1 249 ? 5.106 -0.460 1.748 1.00 98.75 249 ASN A C 1
ATOM 2046 O O . ASN A 1 249 ? 4.844 -1.664 1.741 1.00 98.75 249 ASN A O 1
ATOM 2050 N N . ILE A 1 250 ? 4.733 0.369 0.775 1.00 98.88 250 ILE A N 1
ATOM 2051 C CA . ILE A 1 250 ? 4.127 -0.054 -0.485 1.00 98.88 250 ILE A CA 1
ATOM 2052 C C . ILE A 1 250 ? 5.177 0.125 -1.574 1.00 98.88 250 ILE A C 1
ATOM 2054 O O . ILE A 1 250 ? 5.526 1.259 -1.897 1.00 98.88 250 ILE A O 1
ATOM 2058 N N . PHE A 1 251 ? 5.721 -0.959 -2.117 1.00 98.62 251 PHE A N 1
ATOM 2059 C CA . PHE A 1 251 ? 6.911 -0.898 -2.974 1.00 98.62 251 PHE A CA 1
ATOM 2060 C C . PHE A 1 251 ? 6.774 -1.719 -4.260 1.00 98.62 251 PHE A C 1
ATOM 2062 O O . PHE A 1 251 ? 5.974 -2.649 -4.353 1.00 98.62 251 PHE A O 1
ATOM 2069 N N . GLN A 1 252 ? 7.567 -1.369 -5.273 1.00 98.56 252 GLN A N 1
ATOM 2070 C CA . GLN A 1 252 ? 7.554 -2.040 -6.570 1.00 98.56 252 GLN A CA 1
ATOM 2071 C C . GLN A 1 252 ? 8.513 -3.240 -6.574 1.00 98.56 252 GLN A C 1
ATOM 2073 O O . GLN A 1 252 ? 9.699 -3.087 -6.285 1.00 98.56 252 GLN A O 1
ATOM 2078 N N . MET A 1 253 ? 8.028 -4.443 -6.896 1.00 97.75 253 MET A N 1
ATOM 2079 C CA . MET A 1 253 ? 8.838 -5.665 -6.824 1.00 97.75 253 MET A CA 1
ATOM 2080 C C . MET A 1 253 ? 8.363 -6.776 -7.771 1.00 97.75 253 MET A C 1
ATOM 2082 O O . MET A 1 253 ? 7.173 -7.065 -7.883 1.00 97.75 253 MET A O 1
ATOM 2086 N N . ASP A 1 254 ? 9.320 -7.493 -8.368 1.00 96.56 254 ASP A N 1
ATOM 2087 C CA . ASP A 1 254 ? 9.102 -8.841 -8.901 1.00 96.56 254 ASP A CA 1
ATOM 2088 C C . ASP A 1 254 ? 8.918 -9.813 -7.725 1.00 96.56 254 ASP A C 1
ATOM 2090 O O . ASP A 1 254 ? 9.893 -10.236 -7.101 1.00 96.56 254 ASP A O 1
ATOM 2094 N N . GLY A 1 255 ? 7.670 -10.161 -7.402 1.00 93.81 255 GLY A N 1
ATOM 2095 C CA . GLY A 1 255 ? 7.340 -11.012 -6.252 1.00 93.81 255 GLY A CA 1
ATOM 2096 C C . GLY A 1 255 ? 7.922 -12.431 -6.303 1.00 93.81 255 GLY A C 1
ATOM 2097 O O . GLY A 1 255 ? 8.099 -13.051 -5.256 1.00 93.81 255 GLY A O 1
ATOM 2098 N N . LEU A 1 256 ? 8.264 -12.941 -7.493 1.00 92.50 256 LEU A N 1
ATOM 2099 C CA . LEU A 1 256 ? 8.884 -14.262 -7.644 1.00 92.50 256 LEU A CA 1
ATOM 2100 C C . LEU A 1 256 ? 10.391 -14.205 -7.387 1.00 92.50 256 LEU A C 1
ATOM 2102 O O . LEU A 1 256 ? 10.966 -15.155 -6.859 1.00 92.50 256 LEU A O 1
ATOM 2106 N N . LYS A 1 257 ? 11.028 -13.091 -7.760 1.00 94.44 257 LYS A N 1
ATOM 2107 C CA . LYS A 1 257 ? 12.489 -12.938 -7.723 1.00 94.44 257 LYS A CA 1
ATOM 2108 C C . LYS A 1 257 ? 13.001 -12.048 -6.590 1.00 94.44 257 LYS A C 1
ATOM 2110 O O . LYS A 1 257 ? 14.203 -12.029 -6.347 1.00 94.44 257 LYS A O 1
ATOM 2115 N N . MET A 1 258 ? 12.112 -11.317 -5.918 1.00 95.75 258 MET A N 1
ATOM 2116 C CA . MET A 1 258 ? 12.395 -10.364 -4.834 1.00 95.75 258 MET A CA 1
ATOM 2117 C C . MET A 1 258 ? 13.380 -9.245 -5.224 1.00 95.75 258 MET A C 1
ATOM 2119 O O . MET A 1 258 ? 14.174 -8.767 -4.409 1.00 95.75 258 MET A O 1
ATOM 2123 N N . VAL A 1 259 ? 13.339 -8.841 -6.494 1.00 97.25 259 VAL A N 1
ATOM 2124 C CA . VAL A 1 259 ? 14.177 -7.785 -7.080 1.00 97.25 259 VAL A CA 1
ATOM 2125 C C . VAL A 1 259 ? 13.306 -6.745 -7.780 1.00 97.25 259 VAL A C 1
ATOM 2127 O O . VAL A 1 259 ? 12.129 -6.994 -8.045 1.00 97.25 259 VAL A O 1
ATOM 2130 N N . ILE A 1 260 ? 13.882 -5.591 -8.109 1.00 98.12 260 ILE A N 1
ATOM 2131 C CA . ILE A 1 260 ? 13.220 -4.575 -8.932 1.00 98.12 260 ILE A CA 1
ATOM 2132 C C . ILE A 1 260 ? 12.789 -5.207 -10.264 1.00 98.12 260 ILE A C 1
ATOM 2134 O O . ILE A 1 260 ? 13.590 -5.954 -10.850 1.00 98.12 260 ILE A O 1
ATOM 2138 N N . PRO A 1 261 ? 11.559 -4.958 -10.759 1.00 97.56 261 PRO A N 1
ATOM 2139 C CA . PRO A 1 261 ? 11.105 -5.555 -12.008 1.00 97.56 261 PRO A CA 1
ATOM 2140 C C . PRO A 1 261 ? 12.096 -5.311 -13.151 1.00 97.56 261 PRO A C 1
ATOM 2142 O O . PRO A 1 261 ? 12.773 -4.288 -13.206 1.00 97.56 261 PRO A O 1
ATOM 2145 N N . ASN A 1 262 ? 12.235 -6.293 -14.042 1.00 94.69 262 ASN A N 1
ATOM 2146 C CA . ASN A 1 262 ? 13.179 -6.277 -15.172 1.00 94.69 262 ASN A CA 1
ATOM 2147 C C . ASN A 1 262 ? 14.679 -6.146 -14.821 1.00 94.69 262 ASN A C 1
ATOM 2149 O O . ASN A 1 262 ? 15.509 -6.142 -15.728 1.00 94.69 262 ASN A O 1
ATOM 2153 N N . SER A 1 263 ? 15.071 -6.100 -13.542 1.00 95.75 263 SER A N 1
ATOM 2154 C CA . SER A 1 263 ? 16.489 -5.964 -13.166 1.00 95.75 263 SER A CA 1
ATOM 2155 C C . SER A 1 263 ? 17.276 -7.281 -13.217 1.00 95.75 263 SER A C 1
ATOM 2157 O O . SER A 1 263 ? 18.493 -7.271 -13.384 1.00 95.75 263 SER A O 1
ATOM 2159 N N . CYS A 1 264 ? 16.606 -8.432 -13.089 1.00 94.81 264 CYS A N 1
ATOM 2160 C CA . CYS A 1 264 ? 17.249 -9.744 -13.181 1.00 94.81 264 CYS A CA 1
ATOM 2161 C C . CYS A 1 264 ? 17.483 -10.150 -14.643 1.00 94.81 264 CYS A C 1
ATOM 2163 O O . CYS A 1 264 ? 16.541 -10.219 -15.433 1.00 94.81 264 CYS A O 1
ATOM 2165 N N . ARG A 1 265 ? 18.732 -10.494 -14.975 1.00 92.94 265 ARG A N 1
ATOM 2166 C CA . ARG A 1 265 ? 19.178 -10.859 -16.327 1.00 92.94 265 ARG A CA 1
ATOM 2167 C C . ARG A 1 265 ? 19.523 -12.348 -16.406 1.00 92.94 265 ARG A C 1
ATOM 2169 O O . ARG A 1 265 ? 20.351 -12.832 -15.637 1.00 92.94 265 ARG A O 1
ATOM 2176 N N . HIS A 1 266 ? 18.908 -13.082 -17.333 1.00 90.44 266 HIS A N 1
ATOM 2177 C CA . HIS A 1 266 ? 19.179 -14.506 -17.566 1.00 90.44 266 HIS A CA 1
ATOM 2178 C C . HIS A 1 266 ? 19.049 -14.841 -19.054 1.00 90.44 266 HIS A C 1
ATOM 2180 O O . HIS A 1 266 ? 18.021 -14.541 -19.652 1.00 90.44 266 HIS A O 1
ATOM 2186 N N . GLY A 1 267 ? 20.069 -15.475 -19.637 1.00 85.06 267 GLY A N 1
ATOM 2187 C CA . GLY A 1 267 ? 20.081 -15.859 -21.053 1.00 85.06 267 GLY A CA 1
ATOM 2188 C C . GLY A 1 267 ? 20.200 -14.675 -22.018 1.00 85.06 267 GLY A C 1
ATOM 2189 O O . GLY A 1 267 ? 19.887 -14.819 -23.195 1.00 85.06 267 GLY A O 1
ATOM 2190 N N . VAL A 1 268 ? 20.634 -13.511 -21.527 1.00 85.56 268 VAL A N 1
ATOM 2191 C CA . VAL A 1 268 ? 20.870 -12.304 -22.332 1.00 85.56 268 VAL A CA 1
ATOM 2192 C C . VAL A 1 268 ? 22.362 -12.121 -22.572 1.00 85.56 268 VAL A C 1
ATOM 2194 O O . VAL A 1 268 ? 23.177 -12.514 -21.736 1.00 85.56 268 VAL A O 1
ATOM 2197 N N . ILE A 1 269 ? 22.713 -11.534 -23.711 1.00 82.88 269 ILE A N 1
ATOM 2198 C CA . ILE A 1 269 ? 24.092 -11.173 -24.037 1.00 82.88 269 ILE A CA 1
ATOM 2199 C C . ILE A 1 269 ? 24.381 -9.820 -23.390 1.00 82.88 269 ILE A C 1
ATOM 2201 O O . ILE A 1 269 ? 23.677 -8.852 -23.681 1.00 82.88 269 ILE A O 1
ATOM 2205 N N . ASP A 1 270 ? 25.384 -9.759 -22.517 1.00 74.50 270 ASP A N 1
ATOM 2206 C CA . ASP A 1 270 ? 25.928 -8.483 -22.060 1.00 74.50 270 ASP A CA 1
ATOM 2207 C C . ASP A 1 270 ? 26.908 -7.975 -23.111 1.00 74.50 270 ASP A C 1
ATOM 2209 O O . ASP A 1 270 ? 27.837 -8.685 -23.507 1.00 74.50 270 ASP A O 1
ATOM 2213 N N . LYS A 1 271 ? 26.665 -6.753 -23.577 1.00 65.44 271 LYS A N 1
ATOM 2214 C CA . LYS A 1 271 ? 27.636 -5.988 -24.348 1.00 65.44 271 LYS A CA 1
ATOM 2215 C C . LYS A 1 271 ? 28.249 -5.018 -23.362 1.00 65.44 271 LYS A C 1
ATOM 2217 O O . LYS A 1 271 ? 27.631 -4.018 -23.011 1.00 65.44 271 LYS A O 1
ATOM 2222 N N . ASP A 1 272 ? 29.397 -5.394 -22.820 1.00 60.75 272 ASP A N 1
ATOM 2223 C CA . ASP A 1 272 ? 30.140 -4.508 -21.943 1.00 60.75 272 ASP A CA 1
ATOM 2224 C C . ASP A 1 272 ? 30.772 -3.414 -22.811 1.00 60.75 272 ASP A C 1
ATOM 2226 O O . ASP A 1 272 ? 31.815 -3.627 -23.422 1.00 60.75 272 ASP A O 1
ATOM 2230 N N . ASP A 1 273 ? 30.122 -2.249 -22.892 1.00 57.59 273 ASP A N 1
ATOM 2231 C CA . ASP A 1 273 ? 30.622 -1.087 -23.644 1.00 57.59 273 ASP A CA 1
ATOM 2232 C C . ASP A 1 273 ? 31.982 -0.577 -23.105 1.00 57.59 273 ASP A C 1
ATOM 2234 O O . ASP A 1 273 ? 32.613 0.281 -23.725 1.00 57.59 273 ASP A O 1
ATOM 2238 N N . SER A 1 274 ? 32.445 -1.084 -21.950 1.00 59.91 274 SER A N 1
ATOM 2239 C CA . SER A 1 274 ? 33.771 -0.799 -21.391 1.00 59.91 274 SER A CA 1
ATOM 2240 C C . SER A 1 274 ? 34.855 -1.807 -21.802 1.00 59.91 274 SER A C 1
ATOM 2242 O O . SER A 1 274 ? 36.044 -1.529 -21.616 1.00 59.91 274 SER A O 1
ATOM 2244 N N . ASP A 1 275 ? 34.479 -2.939 -22.406 1.00 59.41 275 ASP A N 1
ATOM 2245 C CA . ASP A 1 275 ? 35.415 -3.937 -22.914 1.00 59.41 275 ASP A CA 1
ATOM 2246 C C . ASP A 1 275 ? 35.846 -3.583 -24.344 1.00 59.41 275 ASP A C 1
ATOM 2248 O O . ASP A 1 275 ? 35.078 -3.665 -25.304 1.00 59.41 275 ASP A O 1
ATOM 2252 N N . LEU A 1 276 ? 37.121 -3.213 -24.503 1.00 62.34 276 LEU A N 1
ATOM 2253 C CA . LEU A 1 276 ? 37.721 -2.815 -25.782 1.00 62.34 276 LEU A CA 1
ATOM 2254 C C . LEU A 1 276 ? 37.608 -3.909 -26.869 1.00 62.34 276 LEU A C 1
ATOM 2256 O O . LEU A 1 276 ? 37.796 -3.621 -28.052 1.00 62.34 276 LEU A O 1
ATOM 2260 N N . PHE A 1 277 ? 37.328 -5.156 -26.470 1.00 71.81 277 PHE A N 1
ATOM 2261 C CA . PHE A 1 277 ? 37.225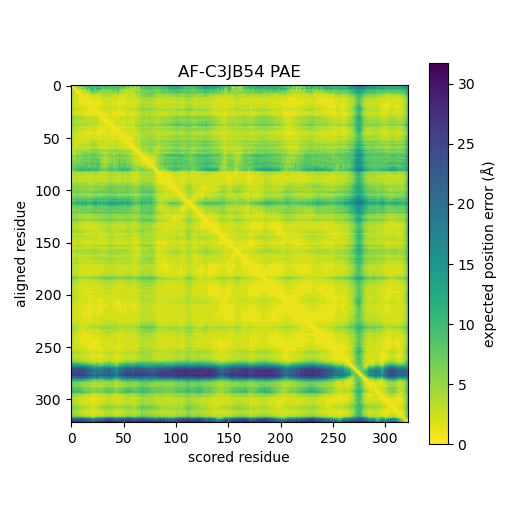 -6.322 -27.346 1.00 71.81 277 PHE A CA 1
ATOM 2262 C C . PHE A 1 277 ? 35.787 -6.749 -27.677 1.00 71.81 277 PHE A C 1
ATOM 2264 O O . PHE A 1 277 ? 35.625 -7.672 -28.475 1.00 71.81 277 PHE A O 1
ATOM 2271 N N . ASN A 1 278 ? 34.755 -6.079 -27.138 1.00 63.31 278 ASN A N 1
ATOM 2272 C CA . ASN A 1 278 ? 33.339 -6.410 -27.368 1.00 63.31 278 ASN A CA 1
ATOM 2273 C C . ASN A 1 278 ? 33.030 -7.916 -27.190 1.00 63.31 278 ASN A C 1
ATOM 2275 O O . ASN A 1 278 ? 32.316 -8.509 -28.006 1.00 63.31 278 ASN A O 1
ATOM 2279 N N . GLU A 1 279 ? 33.587 -8.571 -26.163 1.00 67.44 279 GLU A N 1
ATOM 2280 C CA . GLU A 1 279 ? 33.301 -9.986 -25.911 1.00 67.44 279 GLU A CA 1
ATOM 2281 C C . GLU A 1 279 ? 31.846 -10.171 -25.456 1.00 67.44 279 GLU A C 1
ATOM 2283 O O . GLU A 1 279 ? 31.470 -9.834 -24.335 1.00 67.44 279 GLU A O 1
ATOM 2288 N N . GLU A 1 280 ? 31.020 -10.762 -26.320 1.00 74.12 280 GLU A N 1
ATOM 2289 C CA . GLU A 1 280 ? 29.637 -11.109 -25.996 1.00 74.12 280 GLU A CA 1
ATOM 2290 C C . GLU A 1 280 ? 29.597 -12.238 -24.950 1.00 74.12 280 GLU A C 1
ATOM 2292 O O . GLU A 1 280 ? 29.852 -13.408 -25.254 1.00 74.12 280 GLU A O 1
ATOM 2297 N N . LYS A 1 281 ? 29.256 -11.905 -23.697 1.00 78.81 281 LYS A N 1
ATOM 2298 C CA . LYS A 1 281 ? 29.105 -12.885 -22.606 1.00 78.81 281 LYS A CA 1
ATOM 2299 C C . LYS A 1 281 ? 27.636 -13.100 -22.276 1.00 78.81 281 LYS A C 1
ATOM 2301 O O . LYS A 1 281 ? 26.887 -12.162 -22.019 1.00 78.81 281 LYS A O 1
ATOM 2306 N N . MET A 1 282 ? 27.214 -14.364 -22.255 1.00 85.75 282 MET A N 1
ATOM 2307 C CA . MET A 1 282 ? 25.863 -14.723 -21.831 1.00 85.75 282 MET A CA 1
ATOM 2308 C C . MET A 1 282 ? 25.745 -14.633 -20.307 1.00 85.75 282 MET A C 1
ATOM 2310 O O . MET A 1 282 ? 26.421 -15.357 -19.575 1.00 85.75 282 MET A O 1
ATOM 2314 N N . VAL A 1 283 ? 24.839 -13.787 -19.824 1.00 88.56 283 VAL A N 1
ATOM 2315 C CA . VAL A 1 283 ? 24.549 -13.646 -18.396 1.00 88.56 283 VAL A CA 1
ATOM 2316 C C . VAL A 1 283 ? 23.657 -14.794 -17.938 1.00 88.56 283 VAL A C 1
ATOM 2318 O O . VAL A 1 283 ? 22.515 -14.930 -18.382 1.00 88.56 283 VAL A O 1
ATOM 2321 N N . ILE A 1 284 ? 24.147 -15.604 -17.000 1.00 91.56 284 ILE A N 1
ATOM 2322 C CA . ILE A 1 284 ? 23.378 -16.688 -16.381 1.00 91.56 284 ILE A CA 1
ATOM 2323 C C . ILE A 1 284 ? 23.071 -16.337 -14.926 1.00 91.56 284 ILE A C 1
ATOM 2325 O O . ILE A 1 284 ? 23.955 -16.286 -14.078 1.00 91.56 284 ILE A O 1
ATOM 2329 N N . CYS A 1 285 ? 21.787 -16.152 -14.625 1.00 94.06 285 CYS A N 1
ATOM 2330 C CA . CYS A 1 285 ? 21.304 -16.015 -13.252 1.00 94.06 285 CYS A CA 1
ATOM 2331 C C . CYS A 1 285 ? 21.088 -17.387 -12.590 1.00 94.06 285 CYS A C 1
ATOM 2333 O O . CYS A 1 285 ? 20.304 -18.197 -13.099 1.00 94.06 285 CYS A O 1
ATOM 2335 N N . GLU A 1 286 ? 21.731 -17.625 -11.441 1.00 93.25 286 GLU A N 1
ATOM 2336 C CA . GLU A 1 286 ? 21.560 -18.846 -10.642 1.00 93.25 286 GLU A CA 1
ATOM 2337 C C . GLU A 1 286 ? 20.129 -18.979 -10.106 1.00 93.25 286 GLU A C 1
ATOM 2339 O O . GLU A 1 286 ? 19.543 -20.059 -10.203 1.00 93.25 286 GLU A O 1
ATOM 2344 N N . GLY A 1 287 ? 19.538 -17.887 -9.608 1.00 92.56 287 GLY A N 1
ATOM 2345 C CA . GLY A 1 287 ? 18.152 -17.855 -9.134 1.00 92.56 287 GLY A CA 1
ATOM 2346 C C . GLY A 1 287 ? 17.160 -18.319 -10.197 1.00 92.56 287 GLY A C 1
ATOM 2347 O O . GLY A 1 287 ? 16.369 -19.219 -9.935 1.00 92.56 287 GLY A O 1
ATOM 2348 N N . CYS A 1 288 ? 17.272 -17.819 -11.433 1.00 93.06 288 CYS A N 1
ATOM 2349 C CA . CYS A 1 288 ? 16.419 -18.266 -12.543 1.00 93.06 288 CYS A CA 1
ATOM 2350 C C . CYS A 1 288 ? 16.641 -19.743 -12.900 1.00 93.06 288 CYS A C 1
ATOM 2352 O O . CYS A 1 288 ? 15.684 -20.449 -13.197 1.00 93.06 288 CYS A O 1
ATOM 2354 N N . LYS A 1 289 ? 17.889 -20.230 -12.854 1.00 93.81 289 LYS A N 1
ATOM 2355 C CA . LYS A 1 289 ? 18.218 -21.631 -13.170 1.00 93.81 289 LYS A CA 1
ATOM 2356 C C . LYS A 1 289 ? 17.703 -22.612 -12.113 1.00 93.81 289 LYS A C 1
ATOM 2358 O O . LYS A 1 289 ? 17.347 -23.738 -12.439 1.00 93.81 289 LYS A O 1
ATOM 2363 N N . THR A 1 290 ? 17.726 -22.202 -10.849 1.00 91.69 290 THR A N 1
ATOM 2364 C CA . THR A 1 290 ? 17.426 -23.061 -9.691 1.00 91.69 290 THR A CA 1
ATOM 2365 C C . THR A 1 290 ? 16.051 -22.803 -9.082 1.00 91.69 290 THR A C 1
ATOM 2367 O O . THR A 1 290 ? 15.673 -23.491 -8.139 1.00 91.69 290 THR A O 1
ATOM 2370 N N . ASN A 1 291 ? 15.310 -21.826 -9.613 1.00 87.12 291 ASN A N 1
ATOM 2371 C CA . ASN A 1 291 ? 14.082 -21.294 -9.028 1.00 87.12 291 ASN A CA 1
ATOM 2372 C C . ASN A 1 291 ? 14.267 -20.875 -7.555 1.00 87.12 291 ASN A C 1
ATOM 2374 O O . ASN A 1 291 ? 13.427 -21.158 -6.701 1.00 87.12 291 ASN A O 1
ATOM 2378 N N . ASN A 1 292 ? 15.415 -20.256 -7.248 1.00 88.56 292 ASN A N 1
ATOM 2379 C CA . ASN A 1 292 ? 15.766 -19.835 -5.897 1.00 88.56 292 ASN A CA 1
ATOM 2380 C C . ASN A 1 292 ? 15.657 -18.304 -5.752 1.00 88.56 292 ASN A C 1
ATOM 2382 O O . ASN A 1 292 ? 16.517 -17.587 -6.281 1.00 88.56 292 ASN A O 1
ATOM 2386 N N . PRO A 1 293 ? 14.671 -17.797 -4.984 1.00 84.50 293 PRO A N 1
ATOM 2387 C CA . PRO A 1 293 ? 14.412 -16.365 -4.864 1.00 84.50 293 PRO A CA 1
ATOM 2388 C C . PRO A 1 293 ? 15.567 -15.585 -4.214 1.00 84.50 293 PRO A C 1
ATOM 2390 O O . PRO A 1 293 ? 15.721 -14.393 -4.463 1.00 84.50 293 PRO A O 1
ATOM 2393 N N . SER A 1 294 ? 16.432 -16.226 -3.418 1.00 86.12 294 SER A N 1
ATOM 2394 C CA . SER A 1 294 ? 17.565 -15.534 -2.786 1.00 86.12 294 SER A CA 1
ATOM 2395 C C . SER A 1 294 ? 18.774 -15.360 -3.708 1.00 86.12 294 SER A C 1
ATOM 2397 O O . SER A 1 294 ? 19.690 -14.611 -3.377 1.00 86.12 294 SER A O 1
ATOM 2399 N N . LYS A 1 295 ? 18.776 -16.014 -4.876 1.00 91.31 295 LYS A N 1
ATOM 2400 C CA . LYS A 1 295 ? 19.937 -16.107 -5.775 1.00 91.31 295 LYS A CA 1
ATOM 2401 C C . LYS A 1 295 ? 19.759 -15.364 -7.098 1.00 91.31 295 LYS A C 1
ATOM 2403 O O . LYS A 1 295 ? 20.503 -15.602 -8.053 1.00 91.31 295 LYS A O 1
ATOM 2408 N N . HIS A 1 296 ? 18.762 -14.485 -7.192 1.00 94.88 296 HIS A N 1
ATOM 2409 C CA . HIS A 1 296 ? 18.622 -13.622 -8.359 1.00 94.88 296 HIS A CA 1
ATOM 2410 C C . HIS A 1 296 ? 19.719 -12.551 -8.397 1.00 94.88 296 HIS A C 1
ATOM 2412 O O . HIS A 1 296 ? 20.075 -11.973 -7.373 1.00 94.88 296 HIS A O 1
ATOM 2418 N N . ASN A 1 297 ? 20.231 -12.286 -9.601 1.00 94.69 297 ASN A N 1
ATOM 2419 C CA . ASN A 1 297 ? 21.246 -11.265 -9.888 1.00 94.69 297 ASN A CA 1
ATOM 2420 C C . ASN A 1 297 ? 20.656 -9.873 -10.190 1.00 94.69 297 ASN A C 1
ATOM 2422 O O . ASN A 1 297 ? 21.385 -8.992 -10.635 1.00 94.69 297 ASN A O 1
ATOM 2426 N N . GLY A 1 298 ? 19.342 -9.695 -10.019 1.00 95.62 298 GLY A N 1
ATOM 2427 C CA . GLY A 1 298 ? 18.700 -8.385 -10.125 1.00 95.62 298 GLY A CA 1
ATOM 2428 C C . GLY A 1 298 ? 18.967 -7.516 -8.897 1.00 95.62 298 GLY A C 1
ATOM 2429 O O . GLY A 1 298 ? 19.562 -7.974 -7.923 1.00 95.62 298 GLY A O 1
ATOM 2430 N N . ILE A 1 299 ? 18.493 -6.272 -8.936 1.00 97.50 299 ILE A N 1
ATOM 2431 C CA . ILE A 1 299 ? 18.635 -5.309 -7.838 1.00 97.50 299 ILE A CA 1
ATOM 2432 C C . ILE A 1 299 ? 17.691 -5.734 -6.701 1.00 97.50 299 ILE A C 1
ATOM 2434 O O . ILE A 1 299 ? 16.476 -5.661 -6.896 1.00 97.50 299 ILE A O 1
ATOM 2438 N N . PRO A 1 300 ? 18.190 -6.185 -5.535 1.00 97.19 300 PRO A N 1
ATOM 2439 C CA . PRO A 1 300 ? 17.338 -6.647 -4.440 1.00 97.19 300 PRO A CA 1
ATOM 2440 C C . PRO A 1 300 ? 16.491 -5.503 -3.889 1.00 97.19 300 PRO A C 1
ATOM 2442 O O . PRO A 1 300 ? 17.024 -4.430 -3.603 1.00 97.19 300 PRO A O 1
ATOM 2445 N N . VAL A 1 301 ? 15.189 -5.739 -3.715 1.00 98.06 301 VAL A N 1
ATOM 2446 C CA . VAL A 1 301 ? 14.293 -4.717 -3.157 1.00 98.06 301 VAL A CA 1
ATOM 2447 C C . VAL A 1 301 ? 14.601 -4.484 -1.687 1.00 98.06 301 VAL A C 1
ATOM 2449 O O . VAL A 1 301 ? 14.815 -5.434 -0.926 1.00 98.06 301 VAL A O 1
ATOM 2452 N N . LYS A 1 302 ? 14.614 -3.212 -1.296 1.00 98.38 302 LYS A N 1
ATOM 2453 C CA . LYS A 1 302 ? 14.849 -2.760 0.071 1.00 98.38 302 LYS A CA 1
ATOM 2454 C C . LYS A 1 302 ? 13.544 -2.352 0.746 1.00 98.38 302 LYS A C 1
ATOM 2456 O O . LYS A 1 302 ? 12.667 -1.780 0.109 1.00 98.38 302 LYS A O 1
ATOM 2461 N N . ILE A 1 303 ? 13.460 -2.603 2.047 1.00 98.06 303 ILE A N 1
ATOM 2462 C CA . ILE A 1 303 ? 12.388 -2.123 2.927 1.00 98.06 303 ILE A CA 1
ATOM 2463 C C . ILE A 1 303 ? 12.989 -1.530 4.208 1.00 98.06 303 ILE A C 1
ATOM 2465 O O . ILE A 1 303 ? 14.152 -1.792 4.532 1.00 98.06 303 ILE A O 1
ATOM 2469 N N . MET A 1 304 ? 12.194 -0.757 4.945 1.00 98.06 304 MET A N 1
ATOM 2470 C CA . MET A 1 304 ? 12.557 -0.254 6.270 1.00 98.06 304 MET A CA 1
ATOM 2471 C C . MET A 1 304 ? 12.181 -1.279 7.346 1.00 98.06 304 MET A C 1
ATOM 2473 O O . MET A 1 304 ? 11.020 -1.664 7.461 1.00 98.06 304 MET A O 1
ATOM 2477 N N . ASP A 1 305 ? 13.147 -1.695 8.164 1.00 96.81 305 ASP A N 1
ATOM 2478 C CA . ASP A 1 305 ? 12.882 -2.316 9.463 1.00 96.81 305 ASP A CA 1
ATOM 2479 C C . ASP A 1 305 ? 12.604 -1.188 10.464 1.00 96.81 305 ASP A C 1
ATOM 2481 O O . ASP A 1 305 ? 13.523 -0.545 10.973 1.00 96.81 305 ASP A O 1
ATOM 2485 N N . TRP A 1 306 ? 11.323 -0.899 10.706 1.00 96.94 306 TRP A N 1
ATOM 2486 C CA . TRP A 1 306 ? 10.906 0.212 11.567 1.00 96.94 306 TRP A CA 1
ATOM 2487 C C . TRP A 1 306 ? 11.240 0.017 13.048 1.00 96.94 306 TRP A C 1
ATOM 2489 O O . TRP A 1 306 ? 11.287 1.005 13.773 1.00 96.94 306 TRP A O 1
ATOM 2499 N N . GLU A 1 307 ? 11.474 -1.216 13.508 1.00 92.75 307 GLU A N 1
ATOM 2500 C CA . GLU A 1 307 ? 11.868 -1.478 14.898 1.00 92.75 307 GLU A CA 1
ATOM 2501 C C . GLU A 1 307 ? 13.323 -1.063 15.133 1.00 92.75 307 GLU A C 1
ATOM 2503 O O . GLU A 1 307 ? 13.657 -0.466 16.156 1.00 92.75 307 GLU A O 1
ATOM 2508 N N . LYS A 1 308 ? 14.190 -1.354 14.162 1.00 95.38 308 LYS A N 1
ATOM 2509 C CA . LYS A 1 308 ? 15.624 -1.051 14.243 1.00 95.38 308 LYS A CA 1
ATOM 2510 C C . LYS A 1 308 ? 16.037 0.230 13.533 1.00 95.38 308 LYS A C 1
ATOM 2512 O O . LYS A 1 308 ? 17.182 0.651 13.675 1.00 95.38 308 LYS A O 1
ATOM 2517 N N . HIS A 1 309 ? 15.130 0.825 12.765 1.00 94.88 309 HIS A N 1
ATOM 2518 C CA . HIS A 1 309 ? 15.400 1.948 11.872 1.00 94.88 309 HIS A CA 1
ATOM 2519 C C . HIS A 1 309 ? 16.552 1.667 10.893 1.00 94.88 309 HIS A C 1
ATOM 2521 O O . HIS A 1 309 ? 17.404 2.523 10.655 1.00 94.88 309 HIS A O 1
ATOM 2527 N N . GLU A 1 310 ? 16.579 0.457 10.325 1.00 96.94 310 GLU A N 1
ATOM 2528 C CA . GLU A 1 310 ? 17.592 0.036 9.354 1.00 96.94 310 GLU A CA 1
ATOM 2529 C C . GLU A 1 310 ? 16.958 -0.389 8.026 1.00 96.94 310 GLU A C 1
ATOM 2531 O O . GLU A 1 310 ? 15.880 -0.979 7.979 1.00 96.94 310 GLU A O 1
ATOM 2536 N N . THR A 1 311 ? 17.642 -0.107 6.919 1.00 97.94 311 THR A N 1
ATOM 2537 C CA . THR A 1 311 ? 17.228 -0.598 5.604 1.00 97.94 311 THR A CA 1
ATOM 2538 C C . THR A 1 311 ? 17.717 -2.031 5.410 1.00 97.94 311 THR A C 1
ATOM 2540 O O . THR A 1 311 ? 18.915 -2.296 5.509 1.00 97.94 311 THR A O 1
ATOM 2543 N N . ILE A 1 312 ? 16.808 -2.946 5.072 1.00 97.06 312 ILE A N 1
ATOM 2544 C CA . ILE A 1 312 ? 17.117 -4.361 4.824 1.00 97.06 312 ILE A CA 1
ATOM 2545 C C . ILE A 1 312 ? 16.655 -4.799 3.435 1.00 97.06 312 ILE A C 1
ATOM 2547 O O . ILE A 1 312 ? 15.711 -4.247 2.876 1.00 97.06 312 ILE A O 1
ATOM 2551 N N . GLU A 1 313 ? 17.284 -5.836 2.880 1.00 96.81 313 GLU A N 1
ATOM 2552 C CA . GLU A 1 313 ? 16.773 -6.490 1.672 1.00 96.81 313 GLU A CA 1
ATOM 2553 C C . GLU A 1 313 ? 15.544 -7.343 2.011 1.00 96.81 313 GLU A C 1
ATOM 2555 O O . GLU A 1 313 ? 15.604 -8.187 2.912 1.00 96.81 313 GLU A O 1
ATOM 2560 N N . PHE A 1 314 ? 14.458 -7.213 1.246 1.00 95.69 314 PHE A N 1
ATOM 2561 C CA . PHE A 1 314 ? 13.218 -7.966 1.463 1.00 95.69 314 PHE A CA 1
ATOM 2562 C C . PHE A 1 314 ? 13.453 -9.487 1.463 1.00 95.69 314 PHE A C 1
ATOM 2564 O O . PHE A 1 314 ? 12.957 -10.213 2.327 1.00 95.69 314 PHE A O 1
ATOM 2571 N N . ARG A 1 315 ? 14.299 -9.987 0.551 1.00 93.44 315 ARG A N 1
ATOM 2572 C CA . ARG A 1 315 ? 14.647 -11.418 0.462 1.00 93.44 315 ARG A CA 1
ATOM 2573 C C . ARG A 1 315 ? 15.325 -11.981 1.717 1.00 93.44 315 ARG A C 1
ATOM 2575 O O . ARG A 1 315 ? 15.256 -13.187 1.958 1.00 93.44 315 ARG A O 1
ATOM 2582 N N . SER A 1 316 ? 15.938 -11.135 2.552 1.00 92.69 316 SER A N 1
ATOM 2583 C CA . SER A 1 316 ? 16.558 -11.573 3.812 1.00 92.69 316 SER A CA 1
ATOM 2584 C C . SER A 1 316 ? 15.534 -12.119 4.817 1.00 92.69 316 SER A C 1
ATOM 2586 O O . SER A 1 316 ? 15.882 -12.945 5.663 1.00 92.69 316 SER A O 1
ATOM 2588 N N . LEU A 1 317 ? 14.256 -11.738 4.684 1.00 89.69 317 LEU A N 1
ATOM 2589 C CA . LEU A 1 317 ? 13.157 -12.245 5.509 1.00 89.69 317 LEU A CA 1
ATOM 2590 C C . LEU A 1 317 ? 12.857 -13.731 5.254 1.00 89.69 317 LEU A C 1
ATOM 2592 O O . LEU A 1 317 ? 12.357 -14.422 6.142 1.00 89.69 317 LEU A O 1
ATOM 2596 N N . TYR A 1 318 ? 13.192 -14.239 4.065 1.00 77.94 318 TYR A N 1
ATOM 2597 C CA . TYR A 1 318 ? 12.986 -15.639 3.681 1.00 77.94 318 TYR A CA 1
ATOM 2598 C C . TYR A 1 318 ? 14.193 -16.515 4.020 1.00 77.94 318 TYR A C 1
ATOM 2600 O O . TYR A 1 318 ? 14.030 -17.689 4.344 1.00 77.94 318 TYR A O 1
ATOM 2608 N N . ALA A 1 319 ? 15.398 -15.942 4.003 1.00 64.62 319 ALA A N 1
ATOM 2609 C CA . ALA A 1 319 ? 16.630 -16.659 4.324 1.00 64.62 319 ALA A CA 1
ATOM 2610 C C . ALA A 1 319 ? 16.718 -17.078 5.804 1.00 64.62 319 ALA A C 1
ATOM 2612 O O . ALA A 1 319 ? 17.339 -18.085 6.119 1.00 64.62 319 ALA A O 1
ATOM 2613 N N . LYS A 1 320 ? 16.062 -16.346 6.716 1.00 55.44 320 LYS A N 1
ATOM 2614 C CA . LYS A 1 320 ? 16.074 -16.628 8.166 1.00 55.44 320 LYS A CA 1
ATOM 2615 C C . LYS A 1 320 ? 15.227 -17.839 8.595 1.00 55.44 320 LYS A C 1
ATOM 2617 O O . LYS A 1 320 ? 15.182 -18.138 9.783 1.00 55.44 320 LYS A O 1
ATOM 2622 N N . LYS A 1 321 ? 14.525 -18.506 7.669 1.00 47.03 321 LYS A N 1
ATOM 2623 C CA . LYS A 1 321 ? 13.622 -19.639 7.955 1.00 47.03 321 LYS A CA 1
ATOM 2624 C C . LYS A 1 321 ? 14.158 -21.015 7.522 1.00 47.03 321 LYS A C 1
ATOM 2626 O O . LYS A 1 321 ? 13.363 -21.950 7.460 1.00 47.03 321 LYS A O 1
ATOM 2631 N N . GLN A 1 322 ? 15.453 -21.148 7.216 1.00 36.53 322 GLN A N 1
ATOM 2632 C CA . GLN A 1 322 ? 16.092 -22.454 6.982 1.00 36.53 322 GLN A CA 1
ATOM 2633 C C . GLN A 1 322 ? 16.858 -22.943 8.202 1.00 36.53 322 GLN A C 1
ATOM 2635 O O . GLN A 1 322 ? 17.614 -22.128 8.777 1.00 36.53 322 GLN A O 1
#

Sequence (322 aa):
MIDILEDRLPKEILTELLKDHTTEKNIFWASSDYSELGLGFEVNDFIETHSVTGSYGQVIMPRILKTKAQKKKRTIEKAEIFTPAWVCNDMCNAGDERYRAKDSNFNKTDYVDGKHVWCACAEPIRFAEGVTWQDYILRNCLEITCGEAPYLVSRYDTTSGELIPLSQRIGLLDRKIRIVNENVSNLCDWMTWTLKSFQTTYGYDWQGDNVLLARENLFYSFLEYYEERWGEFPSIDKQIEIAKIISWNIFQMDGLKMVIPNSCRHGVIDKDDSDLFNEEKMVICEGCKTNNPSKHNGIPVKIMDWEKHETIEFRSLYAKKQ

Mean predicted aligned error: 4.89 Å

Radius of gyration: 20.94 Å; Cα contacts (8 Å, |Δi|>4): 553; chains: 1; bounding box: 69×43×54 Å

Nearest PDB structures (foldseek):
  6g04-assembly1_A  TM=3.669E-01  e=6.046E+00  Saccharomyces cerevisiae S288C
  7uzf-assembly1_P  TM=3.587E-01  e=5.124E+00  Rattus norvegicus

pLDDT: mean 92.81, std 8.75, range [36.53, 98.94]

Secondary structure (DSSP, 8-state):
--S--GGGS-HHHHHHHHEETTTTEE-B--SSTTGGG-TT-STT-B--GGGSSGGGTTSS--GGGS-HHHHHHHHHHH------HHHHHHHHHHHHTTTB-TT--SEEEEEETTEEEEEE--SPPPBPTT--HHHHHT--EEEET-TT-TTT--SB-TTT--B--GGG---HHHHHHHHHHHH--SHHHHHHHHHHHHHTEEEEESSHHHHHHHHHHHHHHHHHHHHHHHSSPPPHHHHHHHHHHHHHHEEE-BTTTTBSTT----SEEE--TT-TT---EEE--HHHHHT-GGG--S-BPEEEETTTTEEEETTHHHHTT-

Organism: Porphyromonas endodontalis (strain ATCC 35406 / DSM 24491 / JCM 8526 / CCUG 16442 / BCRC 14492 / NCTC 13058 / HG 370) (NCBI:txid553175)

Solvent-accessible surface area (backbone atoms only — not comparable to full-atom values): 17952 Å² total; per-residue (Å²): 125,90,64,76,51,54,70,75,46,58,67,72,44,50,55,37,48,32,36,26,82,60,80,76,42,48,38,30,33,60,38,67,89,44,36,90,77,37,91,67,28,37,39,83,27,47,56,44,73,74,66,38,20,77,98,26,33,70,70,64,65,53,71,70,76,49,52,73,66,58,49,53,50,38,35,73,77,65,67,57,76,74,64,42,50,55,58,37,34,54,52,45,52,62,71,40,57,85,51,27,25,96,92,38,58,69,58,47,78,49,72,57,96,90,37,77,42,71,47,55,47,88,64,77,84,42,48,19,94,96,44,52,72,64,57,60,34,66,44,73,45,72,40,75,70,27,46,60,26,57,56,42,39,30,63,42,27,57,74,79,58,49,74,38,55,82,84,60,40,50,5,56,47,46,50,34,48,49,51,44,60,74,77,46,90,52,69,70,63,38,50,54,51,44,51,45,29,49,69,22,43,34,32,28,15,59,36,26,59,32,38,41,47,22,41,49,48,51,52,50,48,51,51,52,55,44,27,75,73,69,75,45,80,78,54,70,68,60,49,45,55,51,28,50,44,40,21,46,30,43,36,66,28,29,84,76,44,41,12,35,63,89,46,55,57,61,81,41,71,44,76,50,89,84,46,95,78,61,67,75,42,72,37,77,26,60,9,76,75,68,75,35,46,83,46,44,72,22,53,63,30,47,34,67,40,76,89,78,73,41,82,41,50,56,46,57,72,63,64,76,75,116